Protein AF-A0A8J7P2Z9-F1 (afdb_monomer)

Nearest PDB structures (foldseek):
  3a4n-assembly1_B  TM=8.689E-01  e=1.036E-07  Methanocaldococcus jannaschii
  3add-assembly1_B  TM=7.609E-01  e=2.652E-07  Methanocaldococcus jannaschii DSM 2661
  3adb-assembly1_B  TM=7.533E-01  e=2.812E-07  Methanocaldococcus jannaschii DSM 2661
  3adb-assembly1_A  TM=7.550E-01  e=9.658E-07  Methanocaldococcus jannaschii DSM 2661
  4mde-assembly1_A  TM=6.401E-01  e=9.549E-06  Acetivibrio thermocellus ATCC 27405

Radius of gyration: 19.48 Å; Cα contacts (8 Å, |Δi|>4): 278; chains: 1; bounding box: 50×43×76 Å

pLDDT: mean 83.25, std 18.83, range [31.45, 98.31]

Mean predicted aligned error: 8.48 Å

Secondary structure (DSSP, 8-state):
---PPP-PPPP-EEEEEEE--TTSSHHHHHHHHHHHHHHTT-EEEEEEHHHHS-TT-S-HHHHHHHHHHHHHHHHHS-TTTTTSTTTT--S--SHHHHHHHHHHHHHHHHHHHHHTT-GGGGG--S--PPPEEEEEES---SHHHHHHHHHHHHHTT-EEEEEEEE--HHHHHHHHHTSSSPPPHHHHHHHHHH-----TTT-GGGTTEEEEE----------

Sequence (223 aa):
MSAAAAPGGRERVCLCLLCGLPAAGKSTLARALAGALKQSGWDCLVLSYDELIPEEAFDWKLHRQKVLRYLDDFLQRSPRDALGVSGLQSNREGETWRRFVHCVQQQRQLQRLQNHSDPLRSTASQPCTTPLLILLDDNFFYQSMRYEVYQLARKHSLGFCQLYLYCEVTSCLSRNQQRQCPLPDKVIVEMAQRMEPPDLNRNPWEQNSLVLSSTDCTTQESM

Structure (mmCIF, N/CA/C/O backbone):
data_AF-A0A8J7P2Z9-F1
#
_entry.id   AF-A0A8J7P2Z9-F1
#
loop_
_atom_site.group_PDB
_atom_site.id
_atom_site.type_symbol
_atom_site.label_atom_id
_atom_site.label_alt_id
_atom_site.label_comp_id
_atom_site.label_asym_id
_atom_site.label_entity_id
_atom_site.label_seq_id
_atom_site.pdbx_PDB_ins_code
_atom_site.Cartn_x
_atom_site.Cartn_y
_atom_site.Cartn_z
_atom_site.occupancy
_atom_site.B_iso_or_equiv
_atom_site.auth_seq_id
_atom_site.auth_comp_id
_atom_site.auth_asym_id
_atom_site.auth_atom_id
_atom_site.pdbx_PDB_model_num
ATOM 1 N N . MET A 1 1 ? -17.799 7.226 46.142 1.00 33.56 1 MET A N 1
ATOM 2 C CA . MET A 1 1 ? -17.956 6.137 45.154 1.00 33.56 1 MET A CA 1
ATOM 3 C C . MET A 1 1 ? -17.827 6.770 43.780 1.00 33.56 1 MET A C 1
ATOM 5 O O . MET A 1 1 ? -18.715 7.509 43.384 1.00 33.56 1 MET A O 1
ATOM 9 N N . SER A 1 2 ? -16.662 6.620 43.146 1.00 31.45 2 SER A N 1
ATOM 10 C CA . SER A 1 2 ? -16.381 7.212 41.832 1.00 31.45 2 SER A CA 1
ATOM 11 C C . SER A 1 2 ? -17.060 6.369 40.755 1.00 31.45 2 SER A C 1
ATOM 13 O O . SER A 1 2 ? -16.879 5.151 40.736 1.00 31.45 2 SER A O 1
ATOM 15 N N . ALA A 1 3 ? -17.874 6.998 39.910 1.00 31.56 3 ALA A N 1
ATOM 16 C CA . ALA A 1 3 ? -18.514 6.340 38.783 1.00 31.56 3 ALA A CA 1
ATOM 17 C C . ALA A 1 3 ? -17.434 5.920 37.776 1.00 31.56 3 ALA A C 1
ATOM 19 O O . ALA A 1 3 ? -16.738 6.760 37.208 1.00 31.56 3 ALA A O 1
ATOM 20 N N . ALA A 1 4 ? -17.280 4.611 37.580 1.00 35.88 4 ALA A N 1
ATOM 21 C CA . ALA A 1 4 ? -16.457 4.071 36.513 1.00 35.88 4 ALA A CA 1
ATOM 22 C C . ALA A 1 4 ? -17.038 4.531 35.169 1.00 35.88 4 ALA A C 1
ATOM 24 O O . ALA A 1 4 ? -18.206 4.276 34.872 1.00 35.88 4 ALA A O 1
ATOM 25 N N . ALA A 1 5 ? -16.225 5.227 34.373 1.00 35.59 5 ALA A N 1
ATOM 26 C CA . ALA A 1 5 ? -16.553 5.529 32.990 1.00 35.59 5 ALA A CA 1
ATOM 27 C C . ALA A 1 5 ? -16.869 4.214 32.259 1.00 35.59 5 ALA A C 1
ATOM 29 O O . ALA A 1 5 ? -16.088 3.262 32.321 1.00 35.59 5 ALA A O 1
ATOM 30 N N . ALA A 1 6 ? -18.024 4.154 31.594 1.00 36.31 6 ALA A N 1
ATOM 31 C CA . ALA A 1 6 ? -18.372 3.041 30.721 1.00 36.31 6 ALA A CA 1
ATOM 32 C C . ALA A 1 6 ? -17.238 2.822 29.699 1.00 36.31 6 ALA A C 1
ATOM 34 O O . ALA A 1 6 ? -16.666 3.811 29.228 1.00 36.31 6 ALA A O 1
ATOM 35 N N . PRO A 1 7 ? -16.887 1.572 29.341 1.00 41.50 7 PRO A N 1
ATOM 36 C CA . PRO A 1 7 ? -15.870 1.326 28.330 1.00 41.50 7 PRO A CA 1
ATOM 37 C C . PRO A 1 7 ? -16.351 1.944 27.014 1.00 41.50 7 PRO A C 1
ATOM 39 O O . PRO A 1 7 ? -17.271 1.431 26.377 1.00 41.50 7 PRO A O 1
ATOM 42 N N . GLY A 1 8 ? -15.763 3.083 26.639 1.00 46.78 8 GLY A N 1
ATOM 43 C CA . GLY A 1 8 ? -16.013 3.728 25.356 1.00 46.78 8 GLY A CA 1
ATOM 44 C C . GLY A 1 8 ? -15.812 2.705 24.241 1.00 46.78 8 GLY A C 1
ATOM 45 O O . GLY A 1 8 ? -14.829 1.961 24.254 1.00 46.78 8 GLY A O 1
ATOM 46 N N . GLY A 1 9 ? -16.773 2.610 23.319 1.00 55.62 9 GLY A N 1
ATOM 47 C CA . GLY A 1 9 ? -16.722 1.641 22.228 1.00 55.62 9 GLY A CA 1
ATOM 48 C C . GLY A 1 9 ? -15.391 1.750 21.488 1.00 55.62 9 GLY A C 1
ATOM 49 O O . GLY A 1 9 ? -15.070 2.816 20.964 1.00 55.62 9 GLY A O 1
ATOM 50 N N . ARG A 1 10 ? -14.603 0.664 21.479 1.00 63.84 10 ARG A N 1
ATOM 51 C CA . ARG A 1 10 ? -13.297 0.625 20.804 1.00 63.84 10 ARG A CA 1
ATOM 52 C C . ARG A 1 10 ? -13.446 1.107 19.364 1.00 63.84 10 ARG A C 1
ATOM 54 O O . ARG A 1 10 ? -14.338 0.656 18.641 1.00 63.84 10 ARG A O 1
ATOM 61 N N . GLU A 1 11 ? -12.562 2.006 18.942 1.00 74.81 11 GLU A N 1
ATOM 62 C CA . GLU A 1 11 ? -12.492 2.401 17.542 1.00 74.81 11 GLU A CA 1
ATOM 63 C C . GLU A 1 11 ? -12.166 1.184 16.673 1.00 74.81 11 GLU A C 1
ATOM 65 O O . GLU A 1 11 ? -11.207 0.454 16.918 1.00 74.81 11 GLU A O 1
ATOM 70 N N . ARG A 1 12 ? -12.995 0.950 15.654 1.00 89.00 12 ARG A N 1
ATOM 71 C CA . ARG A 1 12 ? -12.805 -0.146 14.704 1.00 89.00 12 ARG A CA 1
ATOM 72 C C . ARG A 1 12 ? -11.923 0.350 13.569 1.00 89.00 12 ARG A C 1
ATOM 74 O O . ARG A 1 12 ? -12.431 0.960 12.633 1.00 89.00 12 ARG A O 1
ATOM 81 N N . VAL A 1 13 ? -10.619 0.116 13.670 1.00 92.94 13 VAL A N 1
ATOM 82 C CA . VAL A 1 13 ? -9.648 0.491 12.633 1.00 92.94 13 VAL A CA 1
ATOM 83 C C . VAL A 1 13 ? -8.994 -0.761 12.053 1.00 92.94 13 VAL A C 1
ATOM 85 O O . VAL A 1 13 ? -8.671 -1.698 12.786 1.00 92.94 13 VAL A O 1
ATOM 88 N N . CYS A 1 14 ? -8.803 -0.780 10.736 1.00 96.19 14 CYS A N 1
ATOM 89 C CA . CYS A 1 14 ? -8.110 -1.846 10.022 1.00 96.19 14 CYS A CA 1
ATOM 90 C C . CYS A 1 14 ? -7.028 -1.257 9.112 1.00 96.19 14 CYS A C 1
ATOM 92 O O . CYS A 1 14 ? -7.296 -0.311 8.372 1.00 96.19 14 CYS A O 1
ATOM 94 N N . LEU A 1 15 ? -5.826 -1.835 9.137 1.00 98.06 15 LEU A N 1
ATOM 95 C CA . LEU A 1 15 ? -4.799 -1.581 8.127 1.00 98.06 15 LEU A CA 1
ATOM 96 C C . LEU A 1 15 ? -4.981 -2.575 6.975 1.00 98.06 15 LEU A C 1
ATOM 98 O O . LEU A 1 15 ? -5.145 -3.774 7.208 1.00 98.06 15 LEU A O 1
ATOM 102 N N . CYS A 1 16 ? -4.965 -2.081 5.742 1.00 98.31 16 CYS A N 1
ATOM 103 C CA . CYS A 1 16 ? -5.056 -2.903 4.542 1.00 98.31 16 CYS A CA 1
ATOM 104 C C . CYS A 1 16 ? -3.907 -2.570 3.593 1.00 98.31 16 CYS A C 1
ATOM 106 O O . CYS A 1 16 ? -3.781 -1.436 3.133 1.00 98.31 16 CYS A O 1
ATOM 108 N N . LEU A 1 17 ? -3.074 -3.565 3.300 1.00 97.81 17 LEU A N 1
ATOM 109 C CA . LEU A 1 17 ? -1.963 -3.427 2.360 1.00 97.81 17 LEU A CA 1
ATOM 110 C C . LEU A 1 17 ? -2.424 -3.714 0.938 1.00 97.81 17 LEU A C 1
ATOM 112 O O . LEU A 1 17 ? -3.112 -4.706 0.718 1.00 97.81 17 LEU A O 1
ATOM 116 N N . LEU A 1 18 ? -1.984 -2.913 -0.027 1.00 97.88 18 LEU A N 1
ATOM 117 C CA . LEU A 1 18 ? -2.020 -3.296 -1.437 1.00 97.88 18 LEU A CA 1
ATOM 118 C C . LEU A 1 18 ? -0.634 -3.798 -1.824 1.00 97.88 18 LEU A C 1
ATOM 120 O O . LEU A 1 18 ? 0.329 -3.064 -1.681 1.00 97.88 18 LEU A O 1
ATOM 124 N N . CYS A 1 19 ? -0.501 -5.030 -2.302 1.00 95.25 19 CYS A N 1
ATOM 125 C CA . CYS A 1 19 ? 0.777 -5.575 -2.763 1.00 95.25 19 CYS A CA 1
ATOM 126 C C . CYS A 1 19 ? 0.678 -6.020 -4.222 1.00 95.25 19 CYS A C 1
ATOM 128 O O . CYS A 1 19 ? -0.388 -6.398 -4.696 1.00 95.25 19 CYS A O 1
ATOM 130 N N . GLY A 1 20 ? 1.774 -5.922 -4.974 1.00 96.62 20 GLY A N 1
ATOM 131 C CA . GLY A 1 20 ? 1.765 -6.229 -6.407 1.00 96.62 20 GLY A CA 1
ATOM 132 C C . GLY A 1 20 ? 2.792 -5.429 -7.202 1.00 96.62 20 GLY A C 1
ATOM 133 O O . GLY A 1 20 ? 3.309 -4.404 -6.742 1.00 96.62 20 GLY A O 1
ATOM 134 N N . LEU A 1 21 ? 3.077 -5.880 -8.422 1.00 96.94 21 LEU A N 1
ATOM 135 C CA . LEU A 1 21 ? 4.080 -5.261 -9.293 1.00 96.94 21 LEU A CA 1
ATOM 136 C C . LEU A 1 21 ? 3.726 -3.810 -9.658 1.00 96.94 21 LEU A C 1
ATOM 138 O O . LEU A 1 21 ? 2.552 -3.412 -9.592 1.00 96.94 21 LEU A O 1
ATOM 142 N N . PRO A 1 22 ? 4.711 -2.971 -10.031 1.00 96.06 22 PRO A N 1
ATOM 143 C CA . PRO A 1 22 ? 4.418 -1.711 -10.704 1.00 96.06 22 PRO A CA 1
ATOM 144 C C . PRO A 1 22 ? 3.462 -1.941 -11.882 1.00 96.06 22 PRO A C 1
ATOM 146 O O . PRO A 1 22 ? 3.552 -2.956 -12.560 1.00 96.06 22 PRO A O 1
ATOM 149 N N . ALA A 1 23 ? 2.526 -1.014 -12.091 1.00 95.56 23 ALA A N 1
ATOM 150 C CA . ALA A 1 23 ? 1.477 -1.108 -13.115 1.00 95.56 23 ALA A CA 1
ATOM 151 C C . ALA A 1 23 ? 0.455 -2.270 -12.972 1.00 95.56 23 ALA A C 1
ATOM 153 O O . ALA A 1 23 ? -0.447 -2.389 -13.799 1.00 95.56 23 ALA A O 1
ATOM 154 N N . ALA A 1 24 ? 0.474 -3.034 -11.872 1.00 96.56 24 ALA A N 1
ATOM 155 C CA . ALA A 1 24 ? -0.554 -4.045 -11.574 1.00 96.56 24 ALA A CA 1
ATOM 156 C C . ALA A 1 24 ? -1.943 -3.465 -11.207 1.00 96.56 24 ALA A C 1
ATOM 158 O O . ALA A 1 24 ? -2.876 -4.216 -10.952 1.00 96.56 24 ALA A O 1
ATOM 159 N N . GLY A 1 25 ? -2.096 -2.135 -11.140 1.00 95.69 25 GLY A N 1
ATOM 160 C CA . GLY A 1 25 ? -3.389 -1.478 -10.887 1.00 95.69 25 GLY A CA 1
ATOM 161 C C . GLY A 1 25 ? -3.718 -1.169 -9.420 1.00 95.69 25 GLY A C 1
ATOM 162 O O . GLY A 1 25 ? -4.851 -0.797 -9.127 1.00 95.69 25 GLY A O 1
ATOM 163 N N . LYS A 1 26 ? -2.748 -1.261 -8.501 1.00 96.50 26 LYS A N 1
ATOM 164 C CA . LYS A 1 26 ? -2.937 -1.015 -7.053 1.00 96.50 26 LYS A CA 1
ATOM 165 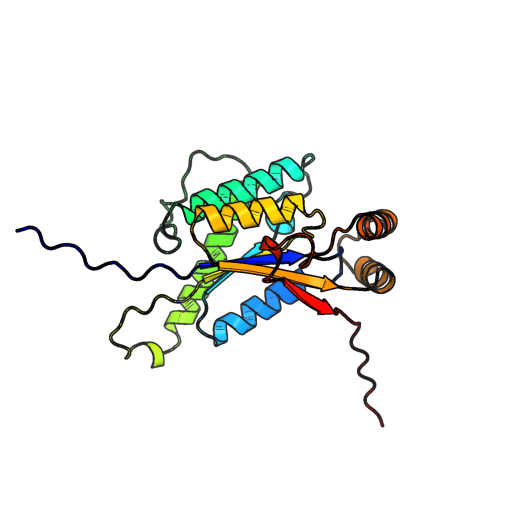C C . LYS A 1 26 ? -3.581 0.336 -6.740 1.00 96.50 26 LYS A C 1
ATOM 167 O O . LYS A 1 26 ? -4.666 0.363 -6.173 1.00 96.50 26 LYS A O 1
ATOM 172 N N . SER A 1 27 ? -3.006 1.438 -7.214 1.00 95.38 27 SER A N 1
ATOM 173 C CA . SER A 1 27 ? -3.553 2.784 -6.988 1.00 95.38 27 SER A CA 1
ATOM 174 C C . SER A 1 27 ? -4.921 3.004 -7.639 1.00 95.38 27 SER A C 1
ATOM 176 O O . SER A 1 27 ? -5.716 3.833 -7.194 1.00 95.38 27 SER A O 1
ATOM 178 N N . THR A 1 28 ? -5.237 2.258 -8.701 1.00 95.62 28 THR A N 1
ATOM 179 C CA . THR A 1 28 ? -6.585 2.243 -9.287 1.00 95.62 28 THR A CA 1
ATOM 180 C C . THR A 1 28 ? -7.561 1.521 -8.363 1.00 95.62 28 THR A C 1
ATOM 182 O O . THR A 1 28 ? -8.620 2.071 -8.061 1.00 95.62 28 THR A O 1
ATOM 185 N N . LEU A 1 29 ? -7.186 0.348 -7.840 1.00 96.38 29 LEU A N 1
ATOM 186 C CA . LEU A 1 29 ? -7.990 -0.372 -6.853 1.00 96.38 29 LEU A CA 1
ATOM 187 C C . LEU A 1 29 ? -8.182 0.450 -5.574 1.00 96.38 29 LEU A C 1
ATOM 189 O O . LEU A 1 29 ? -9.300 0.516 -5.076 1.00 96.38 29 LEU A O 1
ATOM 193 N N . ALA A 1 30 ? -7.137 1.115 -5.072 1.00 96.62 30 ALA A N 1
ATOM 194 C CA . ALA A 1 30 ? -7.202 1.960 -3.880 1.00 96.62 30 ALA A CA 1
ATOM 195 C C . ALA A 1 30 ? -8.300 3.025 -4.008 1.00 96.62 30 ALA A C 1
ATOM 197 O O . ALA A 1 30 ? -9.142 3.175 -3.123 1.00 96.62 30 ALA A O 1
ATOM 198 N N . ARG A 1 31 ? -8.325 3.730 -5.148 1.00 94.62 31 ARG A N 1
ATOM 199 C CA . ARG A 1 31 ? -9.325 4.764 -5.445 1.00 94.62 31 ARG A CA 1
ATOM 200 C C . ARG A 1 31 ? -10.726 4.183 -5.611 1.00 94.62 31 ARG A C 1
ATOM 202 O O . ARG A 1 31 ? -11.672 4.744 -5.063 1.00 94.62 31 ARG A O 1
ATOM 209 N N . ALA A 1 32 ? -10.862 3.065 -6.325 1.00 94.62 32 ALA A N 1
ATOM 210 C CA . ALA A 1 32 ? -12.149 2.395 -6.510 1.00 94.62 32 ALA A CA 1
ATOM 211 C C . ALA A 1 32 ? -12.728 1.903 -5.173 1.00 94.62 32 ALA A C 1
ATOM 213 O O . ALA A 1 32 ? -13.888 2.172 -4.864 1.00 94.62 32 ALA A O 1
ATOM 214 N N . LEU A 1 33 ? -11.901 1.263 -4.342 1.00 94.31 33 LEU A N 1
ATOM 215 C CA . LEU A 1 33 ? -12.282 0.775 -3.020 1.00 94.31 33 LEU A CA 1
ATOM 216 C C . LEU A 1 33 ? -12.641 1.930 -2.081 1.00 94.31 33 LEU A C 1
ATOM 218 O O . LEU A 1 33 ? -13.679 1.880 -1.428 1.00 94.31 33 LEU A O 1
ATOM 222 N N . ALA A 1 34 ? -11.849 3.006 -2.062 1.00 92.44 34 ALA A N 1
ATOM 223 C CA . ALA A 1 34 ? -12.177 4.204 -1.295 1.00 92.44 34 ALA A CA 1
ATOM 224 C C . ALA A 1 34 ? -13.503 4.838 -1.751 1.00 92.44 34 ALA A C 1
ATOM 226 O O . ALA A 1 34 ? -14.254 5.342 -0.921 1.00 92.44 34 ALA A O 1
ATOM 227 N N . GLY A 1 35 ? -13.814 4.803 -3.051 1.00 90.19 35 GLY A N 1
ATOM 228 C CA . GLY A 1 35 ? -15.100 5.241 -3.597 1.00 90.19 35 GLY A CA 1
ATOM 229 C C . GLY A 1 35 ? -16.271 4.365 -3.145 1.00 90.19 35 GLY A C 1
ATOM 230 O O . GLY A 1 35 ? -17.280 4.892 -2.681 1.00 90.19 35 GLY A O 1
ATOM 231 N N . ALA A 1 36 ? -16.122 3.041 -3.222 1.00 90.75 36 ALA A N 1
ATOM 232 C CA . ALA A 1 36 ? -17.150 2.084 -2.813 1.00 90.75 36 ALA A CA 1
ATOM 233 C C . ALA A 1 36 ? -17.407 2.110 -1.295 1.00 90.75 36 ALA A C 1
ATOM 235 O O . ALA A 1 36 ? -18.556 2.097 -0.853 1.00 90.75 36 ALA A O 1
ATOM 236 N N . LEU A 1 37 ? -16.352 2.221 -0.480 1.00 88.81 37 LEU A N 1
ATOM 237 C CA . LEU A 1 37 ? -16.467 2.230 0.982 1.00 88.81 37 LEU A CA 1
ATOM 238 C C . LEU A 1 37 ? -17.272 3.419 1.509 1.00 88.81 37 LEU A C 1
ATOM 240 O O . LEU A 1 37 ? -18.015 3.252 2.481 1.00 88.81 37 LEU A O 1
ATOM 244 N N . LYS A 1 38 ? -17.219 4.567 0.818 1.00 79.81 38 LYS A N 1
ATOM 245 C CA . LYS A 1 38 ? -18.055 5.739 1.132 1.00 79.81 38 LYS A CA 1
ATOM 246 C C . LYS A 1 38 ? -19.543 5.399 1.150 1.00 79.81 38 LYS A C 1
ATOM 248 O O . LYS A 1 38 ? -20.263 5.888 2.010 1.00 79.81 38 LYS A O 1
ATOM 253 N N . GLN A 1 39 ? -19.997 4.537 0.242 1.00 80.44 39 GLN A N 1
ATOM 254 C CA . GLN A 1 39 ? -21.406 4.137 0.143 1.00 80.44 39 GLN A CA 1
ATOM 255 C C . GLN A 1 39 ? -21.796 3.092 1.199 1.00 80.44 39 GLN A C 1
ATOM 257 O O . GLN A 1 39 ? -22.968 2.930 1.515 1.00 80.44 39 GLN A O 1
ATOM 262 N N . SER A 1 40 ? -20.812 2.397 1.776 1.00 81.88 40 SER A N 1
ATOM 263 C CA . SER A 1 40 ? -21.016 1.328 2.763 1.00 81.88 40 SER A CA 1
ATOM 264 C C . SER A 1 40 ? -20.986 1.801 4.225 1.00 81.88 40 SER A C 1
ATOM 266 O O . SER A 1 40 ? -21.080 0.990 5.145 1.00 81.88 40 SER A O 1
ATOM 268 N N . GLY A 1 41 ? -20.822 3.108 4.465 1.00 82.88 41 GLY A N 1
ATOM 269 C CA . GLY A 1 41 ? -20.743 3.677 5.815 1.00 82.88 41 GLY A CA 1
ATOM 270 C C . GLY A 1 41 ? -19.396 3.475 6.523 1.00 82.88 41 GLY A C 1
ATOM 271 O O . GLY A 1 41 ? -19.338 3.614 7.750 1.00 82.88 41 GLY A O 1
ATOM 272 N N . TRP A 1 42 ? -18.340 3.156 5.767 1.00 87.25 42 TRP A N 1
ATOM 273 C CA . TRP A 1 42 ? -16.956 3.062 6.236 1.00 87.25 42 TRP A CA 1
ATOM 274 C C . TRP A 1 42 ? -16.197 4.357 5.943 1.00 87.25 42 TRP A C 1
ATOM 276 O O . TRP A 1 42 ? -16.279 4.905 4.843 1.00 87.25 42 TRP A O 1
ATOM 286 N N . ASP A 1 43 ? -15.393 4.804 6.907 1.00 88.44 43 ASP A N 1
ATOM 287 C CA . ASP A 1 43 ? -14.371 5.812 6.643 1.00 88.44 43 ASP A CA 1
ATOM 288 C C . ASP A 1 43 ? -13.166 5.135 5.972 1.00 88.44 43 ASP A C 1
ATOM 290 O O . ASP A 1 43 ? -12.815 3.996 6.293 1.00 88.44 43 ASP A O 1
ATOM 294 N N . CYS A 1 44 ? -12.499 5.837 5.056 1.00 91.50 44 CYS A N 1
ATOM 295 C CA . CYS A 1 44 ? -11.360 5.289 4.317 1.00 91.50 44 CYS A CA 1
ATOM 296 C C . CYS A 1 44 ? -10.219 6.305 4.186 1.00 91.50 44 CYS A C 1
ATOM 298 O O . CYS A 1 44 ? -10.403 7.367 3.602 1.00 91.50 44 CYS A O 1
ATOM 300 N N . LEU A 1 45 ? -9.029 5.988 4.684 1.00 93.62 45 LEU A N 1
ATOM 301 C CA . LEU A 1 45 ? -7.827 6.803 4.495 1.00 93.62 45 LEU A CA 1
ATOM 302 C C . LEU A 1 45 ? -6.876 6.073 3.546 1.00 93.62 45 LEU A C 1
ATOM 304 O O . LEU A 1 45 ? -6.441 4.972 3.858 1.00 93.62 45 LEU A O 1
ATOM 308 N N . VAL A 1 46 ? -6.543 6.676 2.409 1.00 96.56 46 VAL A N 1
ATOM 309 C CA . VAL A 1 46 ? -5.569 6.128 1.454 1.00 96.56 46 VAL A CA 1
ATOM 310 C C . VAL A 1 46 ? -4.229 6.825 1.652 1.00 96.56 46 VAL A C 1
ATOM 312 O O . VAL A 1 46 ? -4.149 8.043 1.534 1.00 96.56 46 VAL A O 1
ATOM 315 N N . LEU A 1 47 ? -3.178 6.066 1.940 1.00 97.06 47 LEU A N 1
ATOM 316 C CA . LEU A 1 47 ? -1.806 6.551 2.051 1.00 97.06 47 LEU A CA 1
ATOM 317 C C . LEU A 1 47 ? -0.991 5.986 0.884 1.00 97.06 47 LEU A C 1
ATOM 319 O O . LEU A 1 47 ? -0.528 4.847 0.944 1.00 97.06 47 LEU A O 1
ATOM 323 N N . SER A 1 48 ? -0.845 6.783 -0.178 1.00 96.31 48 SER A N 1
ATOM 324 C CA . SER A 1 48 ? 0.003 6.459 -1.330 1.00 96.31 48 SER A CA 1
ATOM 325 C C . SER A 1 48 ? 1.453 6.808 -1.030 1.00 96.31 48 SER A C 1
ATOM 327 O O . SER A 1 48 ? 1.792 7.972 -0.819 1.00 96.31 48 SER A O 1
ATOM 329 N N . TYR A 1 49 ? 2.329 5.809 -1.005 1.00 95.06 49 TYR A N 1
ATOM 330 C CA . TYR A 1 49 ? 3.745 6.038 -0.726 1.00 95.06 49 TYR A CA 1
ATOM 331 C C . TYR A 1 49 ? 4.427 6.839 -1.838 1.00 95.06 49 TYR A C 1
ATOM 333 O O . TYR A 1 49 ? 5.283 7.666 -1.526 1.00 95.06 49 TYR A O 1
ATOM 341 N N . ASP A 1 50 ? 3.988 6.672 -3.088 1.00 91.81 50 ASP A N 1
ATOM 342 C CA . ASP A 1 50 ? 4.463 7.453 -4.236 1.00 91.81 50 ASP A CA 1
ATOM 343 C C . ASP A 1 50 ? 4.119 8.950 -4.087 1.00 91.81 50 ASP A C 1
ATOM 345 O O . ASP A 1 50 ? 4.897 9.812 -4.481 1.00 91.81 50 ASP A O 1
ATOM 349 N N . GLU A 1 51 ? 2.981 9.290 -3.469 1.00 93.25 51 GLU A N 1
ATOM 350 C CA . GLU A 1 51 ? 2.610 10.691 -3.209 1.00 93.25 51 GLU A CA 1
ATOM 351 C C . GLU A 1 51 ? 3.323 11.251 -1.970 1.00 93.25 51 GLU A C 1
ATOM 353 O O . GLU A 1 51 ? 3.754 12.408 -1.946 1.00 93.25 51 GLU A O 1
ATOM 358 N N . LEU A 1 52 ? 3.457 10.437 -0.921 1.00 94.06 52 LEU A N 1
ATOM 359 C CA . LEU A 1 52 ? 4.026 10.849 0.363 1.00 94.06 52 LEU A CA 1
ATOM 360 C C . LEU A 1 52 ? 5.549 11.018 0.320 1.00 94.06 52 LEU A C 1
ATOM 362 O O . LEU A 1 52 ? 6.098 11.860 1.040 1.00 94.06 52 LEU A O 1
ATOM 366 N N . ILE A 1 53 ? 6.244 10.216 -0.482 1.00 92.38 53 ILE A N 1
ATOM 367 C CA . ILE A 1 53 ? 7.701 10.231 -0.590 1.00 92.38 53 ILE A CA 1
ATOM 368 C C . ILE A 1 53 ? 8.096 11.113 -1.787 1.00 92.38 53 ILE A C 1
ATOM 370 O O . ILE A 1 53 ? 7.629 10.872 -2.892 1.00 92.38 53 ILE A O 1
ATOM 374 N N . PRO A 1 54 ? 8.931 12.151 -1.594 1.00 88.31 54 PRO A N 1
ATOM 375 C CA . PRO A 1 54 ? 9.430 12.968 -2.702 1.00 88.31 54 PRO A CA 1
ATOM 376 C C . PRO A 1 54 ? 10.206 12.126 -3.715 1.00 88.31 54 PRO A C 1
ATOM 378 O O . PRO A 1 54 ? 10.960 11.241 -3.311 1.00 88.31 54 PRO A O 1
ATOM 381 N N . GLU A 1 55 ? 10.071 12.425 -5.006 1.00 84.31 55 GLU A N 1
ATOM 382 C CA . GLU A 1 55 ? 10.776 11.698 -6.073 1.00 84.31 55 GLU A CA 1
ATOM 383 C C . GLU A 1 55 ? 12.303 11.824 -5.934 1.00 84.31 55 GLU A C 1
ATOM 385 O O . GLU A 1 55 ? 13.046 10.908 -6.278 1.00 84.31 55 GLU A O 1
ATOM 390 N N . GLU A 1 56 ? 12.777 12.925 -5.347 1.00 81.81 56 GLU A N 1
ATOM 391 C CA . GLU A 1 56 ? 14.192 13.212 -5.102 1.00 81.81 56 GLU A CA 1
ATOM 392 C C . GLU A 1 56 ? 14.751 12.478 -3.867 1.00 81.81 56 GLU A C 1
ATOM 394 O O . GLU A 1 56 ? 15.915 12.655 -3.496 1.00 81.81 56 GLU A O 1
ATOM 399 N N . ALA A 1 57 ? 13.934 11.673 -3.180 1.00 80.00 57 ALA A N 1
ATOM 400 C CA . ALA A 1 57 ? 14.355 10.937 -1.997 1.00 80.00 57 ALA A CA 1
ATOM 401 C C . ALA A 1 57 ? 15.299 9.779 -2.366 1.00 80.00 57 ALA A C 1
ATOM 403 O O . ALA A 1 57 ? 14.869 8.675 -2.695 1.00 80.00 57 ALA A O 1
ATOM 404 N N . PHE A 1 58 ? 16.606 10.010 -2.219 1.00 73.25 58 PHE A N 1
ATOM 405 C CA . PHE A 1 58 ? 17.648 9.006 -2.476 1.00 73.25 58 PHE A CA 1
ATOM 406 C C . PHE A 1 58 ? 17.518 7.728 -1.623 1.00 73.25 58 PHE A C 1
ATOM 408 O O . PHE A 1 58 ? 17.918 6.654 -2.068 1.00 73.25 58 PHE A O 1
ATOM 415 N N . ASP A 1 59 ? 16.949 7.821 -0.415 1.00 85.12 59 ASP A N 1
ATOM 416 C CA . ASP A 1 59 ? 16.746 6.683 0.493 1.00 85.12 59 ASP A CA 1
ATOM 417 C C . ASP A 1 59 ? 15.253 6.391 0.705 1.00 85.12 59 ASP A C 1
ATOM 419 O O . ASP A 1 59 ? 14.647 6.711 1.735 1.00 85.12 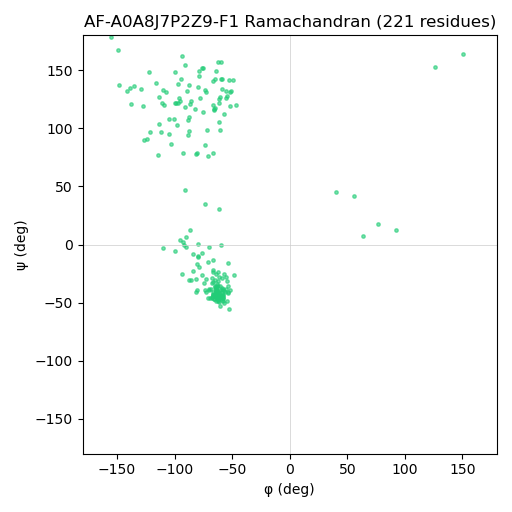59 ASP A O 1
ATOM 423 N N . TRP A 1 60 ? 14.638 5.758 -0.293 1.00 82.50 60 TRP A N 1
ATOM 424 C CA . TRP A 1 60 ? 13.232 5.358 -0.239 1.00 82.50 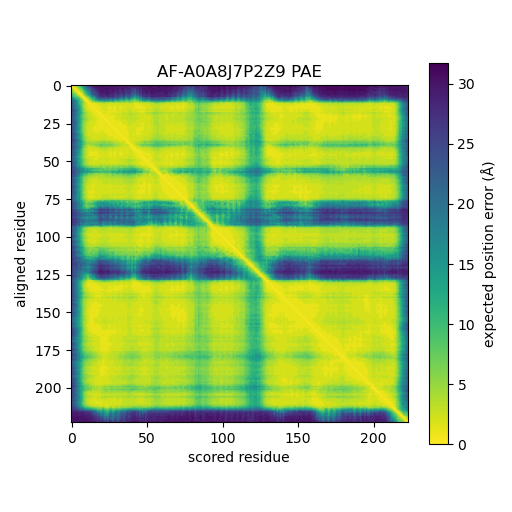60 TRP A CA 1
ATOM 425 C C . TRP A 1 60 ? 12.910 4.498 0.997 1.00 82.50 60 TRP A C 1
ATOM 427 O O . TRP A 1 60 ? 11.808 4.594 1.538 1.00 82.50 60 TRP A O 1
ATOM 437 N N . LYS A 1 61 ? 13.861 3.695 1.502 1.00 88.00 61 LYS A N 1
ATOM 438 C CA . LYS A 1 61 ? 13.650 2.829 2.672 1.00 88.00 61 LYS A CA 1
ATOM 439 C C . LYS A 1 61 ? 13.512 3.661 3.945 1.00 88.00 61 LYS A C 1
ATOM 441 O O . LYS A 1 61 ? 12.564 3.457 4.706 1.00 88.00 61 LYS A O 1
ATOM 446 N N . LEU A 1 62 ? 14.393 4.641 4.148 1.00 90.88 62 LEU A N 1
ATOM 447 C CA . LEU A 1 62 ? 14.281 5.594 5.253 1.00 90.88 62 LEU A CA 1
ATOM 448 C C . LEU A 1 62 ? 12.952 6.355 5.200 1.00 90.88 62 LEU A C 1
ATOM 450 O O . LEU A 1 62 ? 12.299 6.540 6.231 1.00 90.88 62 LEU A O 1
ATOM 454 N N . HIS A 1 63 ? 12.535 6.796 4.013 1.00 90.56 63 HIS A N 1
ATOM 455 C CA . HIS A 1 63 ? 11.278 7.524 3.851 1.00 90.56 63 HIS A CA 1
ATOM 456 C C . HIS A 1 63 ? 10.046 6.641 4.098 1.00 90.56 63 HIS A C 1
ATOM 458 O O . HIS A 1 63 ? 9.129 7.083 4.792 1.00 90.56 63 HIS A O 1
ATOM 464 N N . ARG A 1 64 ? 10.049 5.367 3.685 1.00 92.69 64 ARG A N 1
ATOM 465 C CA . ARG A 1 64 ? 9.001 4.399 4.067 1.00 92.69 64 ARG A CA 1
ATOM 466 C C . ARG A 1 64 ? 8.897 4.227 5.578 1.00 92.69 64 ARG A C 1
ATOM 468 O O . ARG A 1 64 ? 7.799 4.266 6.131 1.00 92.69 64 ARG A O 1
ATOM 475 N N . GLN A 1 65 ? 10.034 4.106 6.263 1.00 92.75 65 GLN A N 1
ATOM 476 C CA . GLN A 1 65 ? 10.067 4.028 7.725 1.00 92.75 65 GLN A CA 1
ATOM 477 C C . GLN A 1 65 ? 9.575 5.320 8.390 1.00 92.75 65 GLN A C 1
ATOM 479 O O . GLN A 1 65 ? 9.025 5.277 9.490 1.00 92.75 65 GLN A O 1
ATOM 484 N N . LYS A 1 66 ? 9.772 6.489 7.765 1.00 93.00 66 LYS A N 1
ATOM 485 C CA . LYS A 1 66 ? 9.167 7.748 8.232 1.00 93.00 66 LYS A CA 1
ATOM 486 C C . LYS A 1 66 ? 7.644 7.697 8.105 1.00 93.00 66 LYS A C 1
ATOM 488 O O . LYS A 1 66 ? 6.978 8.002 9.087 1.00 93.00 66 LYS A O 1
ATOM 493 N N . VAL A 1 67 ? 7.103 7.248 6.968 1.00 94.88 67 VAL A N 1
ATOM 494 C CA . VAL A 1 67 ? 5.646 7.093 6.773 1.00 94.88 67 VAL A CA 1
ATOM 495 C C . VAL A 1 67 ? 5.040 6.160 7.825 1.00 94.88 67 VAL A C 1
ATOM 497 O O . VAL A 1 67 ? 4.048 6.524 8.450 1.00 94.88 67 VAL A O 1
ATOM 500 N N . LEU A 1 68 ? 5.663 5.008 8.101 1.00 95.50 68 LEU A N 1
ATOM 501 C CA . LEU A 1 68 ? 5.182 4.096 9.150 1.00 95.50 68 LEU A CA 1
ATOM 502 C C . LEU A 1 68 ? 5.243 4.709 10.550 1.00 95.50 68 LEU A C 1
ATOM 504 O O . LEU A 1 68 ? 4.311 4.527 11.328 1.00 95.50 68 LEU A O 1
ATOM 508 N N . ARG A 1 69 ? 6.293 5.477 10.869 1.00 93.81 69 ARG A N 1
ATOM 509 C CA . ARG A 1 69 ? 6.363 6.230 12.131 1.00 93.81 69 ARG A CA 1
ATOM 510 C C . ARG A 1 69 ? 5.249 7.268 12.231 1.00 93.81 69 ARG A C 1
ATOM 512 O O . ARG A 1 69 ? 4.609 7.360 13.265 1.00 93.81 69 ARG A O 1
ATOM 519 N N . TYR A 1 70 ? 4.987 8.012 11.160 1.00 92.50 70 TYR A N 1
ATOM 520 C CA . TYR A 1 70 ? 3.900 8.994 11.116 1.00 92.50 70 TYR A CA 1
ATOM 521 C C . TYR A 1 70 ? 2.530 8.344 11.297 1.00 92.50 70 TYR A C 1
ATOM 523 O O . TYR A 1 70 ? 1.694 8.874 12.026 1.00 92.50 70 TYR A O 1
ATOM 531 N N . LEU A 1 71 ? 2.325 7.173 10.692 1.00 94.06 71 LEU A N 1
ATOM 532 C CA . LEU A 1 71 ? 1.129 6.369 10.903 1.00 94.06 71 LEU A CA 1
ATOM 533 C C . LEU A 1 71 ? 1.026 5.872 12.352 1.00 94.06 71 LEU A C 1
ATOM 535 O O . LEU A 1 71 ? -0.047 5.946 12.936 1.00 94.06 71 LEU A O 1
ATOM 539 N N . ASP A 1 72 ? 2.124 5.418 12.954 1.00 94.06 72 ASP A N 1
ATOM 540 C CA . ASP A 1 72 ? 2.167 5.013 14.363 1.00 94.06 72 ASP A CA 1
ATOM 541 C C . ASP A 1 72 ? 1.755 6.159 15.298 1.00 94.06 72 ASP A C 1
ATOM 543 O O . ASP A 1 72 ? 0.861 5.978 16.121 1.00 94.06 72 ASP A O 1
ATOM 547 N N . ASP A 1 73 ? 2.315 7.360 15.135 1.00 88.75 73 ASP A N 1
ATOM 548 C CA . ASP A 1 73 ? 1.919 8.520 15.950 1.00 88.75 73 ASP A CA 1
ATOM 549 C C . ASP A 1 73 ? 0.465 8.938 15.702 1.00 88.75 73 ASP A C 1
ATOM 551 O O . ASP A 1 73 ? -0.235 9.357 16.628 1.00 88.75 73 ASP A O 1
ATOM 555 N N . PHE A 1 74 ? 0.010 8.836 14.449 1.00 88.00 74 PHE A N 1
ATOM 556 C CA . PHE A 1 74 ? -1.379 9.092 14.086 1.00 88.00 74 PHE A CA 1
ATOM 557 C C . PHE A 1 74 ? -2.337 8.110 14.765 1.00 88.00 74 PHE A C 1
ATOM 559 O O . PHE A 1 74 ? -3.424 8.532 15.127 1.00 88.00 74 PHE A O 1
ATOM 566 N N . LEU A 1 75 ? -1.943 6.845 14.947 1.00 89.06 75 LEU A N 1
ATOM 567 C CA . LEU A 1 75 ? -2.739 5.808 15.612 1.00 89.06 75 LEU A CA 1
ATOM 568 C C . LEU A 1 75 ? -2.664 5.879 17.147 1.00 89.06 75 LEU A C 1
ATOM 570 O O . LEU A 1 75 ? -3.621 5.503 17.819 1.00 89.06 75 LEU A O 1
ATOM 574 N N . GLN A 1 76 ? -1.545 6.353 17.710 1.00 86.69 76 GLN A N 1
ATOM 575 C CA . GLN A 1 76 ? -1.405 6.592 19.158 1.00 86.69 76 GLN A CA 1
ATOM 576 C C . GLN A 1 76 ? -2.353 7.685 19.646 1.00 86.69 76 GLN A C 1
ATOM 578 O O . GLN A 1 76 ? -2.876 7.632 20.759 1.00 86.69 76 GLN A O 1
ATOM 583 N N . ARG A 1 77 ? -2.550 8.702 18.811 1.00 79.38 77 ARG A N 1
ATOM 584 C CA . ARG A 1 77 ? -3.602 9.695 18.993 1.00 79.38 77 ARG A CA 1
ATOM 585 C C . ARG A 1 77 ? -4.881 9.041 18.497 1.00 79.38 77 ARG A C 1
ATOM 587 O O . ARG A 1 77 ? -4.850 8.416 17.452 1.00 79.38 77 ARG A O 1
ATOM 594 N N . SER A 1 78 ? -5.993 9.161 19.216 1.00 72.25 78 SER A N 1
ATOM 595 C CA . SER A 1 78 ? -7.286 8.687 18.703 1.00 72.25 78 SER A CA 1
ATOM 596 C C . SER A 1 78 ? -7.450 9.186 17.253 1.00 72.25 78 SER A C 1
ATOM 598 O O . SER A 1 78 ? -7.381 10.400 17.037 1.00 72.25 78 SER A O 1
ATOM 600 N N . PRO A 1 79 ? -7.595 8.308 16.238 1.00 69.69 79 PRO A N 1
ATOM 601 C CA . PRO A 1 79 ? -7.777 8.713 14.840 1.00 69.69 79 PRO A CA 1
ATOM 602 C C . PRO A 1 79 ? -8.939 9.689 14.612 1.00 69.69 79 PRO A C 1
ATOM 604 O O . PRO A 1 79 ? -9.022 10.314 13.546 1.00 69.69 79 PRO A O 1
ATOM 607 N N . ARG A 1 80 ? -9.844 9.802 15.594 1.00 65.25 80 ARG A N 1
ATOM 608 C CA . ARG A 1 80 ? -10.928 10.787 15.661 1.00 65.25 80 ARG A CA 1
ATOM 609 C C . ARG A 1 80 ? -10.515 12.111 16.318 1.00 65.25 80 ARG A C 1
ATOM 611 O O . ARG A 1 80 ? -11.014 13.152 15.904 1.00 65.25 80 ARG A O 1
ATOM 618 N N . ASP A 1 81 ? -9.581 12.106 17.264 1.00 61.72 81 ASP A N 1
ATOM 619 C CA . ASP A 1 81 ? -9.112 13.313 17.971 1.00 61.72 81 ASP A CA 1
ATOM 620 C C . ASP A 1 81 ? -7.868 13.947 17.333 1.00 61.72 81 ASP A C 1
ATOM 622 O O . ASP A 1 81 ? -7.687 15.165 17.384 1.00 61.72 81 ASP A O 1
ATOM 626 N N . ALA A 1 82 ? -7.053 13.161 16.619 1.00 58.12 82 ALA A N 1
ATOM 627 C CA . ALA A 1 82 ? -5.916 13.623 15.811 1.00 58.12 82 ALA A CA 1
ATOM 628 C C . ALA A 1 82 ? -6.319 14.606 14.682 1.00 58.12 82 ALA A C 1
ATOM 630 O O . ALA A 1 82 ? -5.470 15.085 13.931 1.00 58.12 82 ALA A O 1
ATOM 631 N N . LEU A 1 83 ? -7.620 14.903 14.574 1.00 53.44 83 LEU A N 1
ATOM 632 C CA . LEU A 1 83 ? -8.296 15.756 13.602 1.00 53.44 83 LEU A CA 1
ATOM 633 C C . LEU A 1 83 ? -8.291 17.255 13.949 1.00 53.44 83 LEU A C 1
ATOM 635 O O . LEU A 1 83 ? -8.737 18.059 13.128 1.00 53.44 83 LEU A O 1
ATOM 639 N N . GLY A 1 84 ? -7.835 17.649 15.140 1.00 52.75 84 GLY A N 1
ATOM 640 C CA . GLY A 1 84 ? -7.561 19.054 15.434 1.00 52.75 84 GLY A CA 1
ATOM 641 C C . GLY A 1 84 ? -6.287 19.495 14.717 1.00 52.75 84 GLY A C 1
ATOM 642 O O . GLY A 1 84 ? -5.271 18.813 14.809 1.00 52.75 84 GLY A O 1
ATOM 643 N N . VAL A 1 85 ? -6.312 20.645 14.036 1.00 47.84 85 VAL A N 1
ATOM 644 C CA . VAL A 1 85 ? -5.154 21.266 13.351 1.00 47.84 85 VAL A CA 1
ATOM 645 C C . VAL A 1 85 ? -3.901 21.322 14.248 1.00 47.84 85 VAL A C 1
ATOM 647 O O . VAL A 1 85 ? -2.783 21.266 13.748 1.00 47.84 85 VAL A O 1
ATOM 650 N N . SER A 1 86 ? -4.089 21.344 15.570 1.00 51.38 86 SER A N 1
ATOM 651 C CA . SER A 1 86 ? -3.044 21.359 16.601 1.00 51.38 86 SER A CA 1
ATOM 652 C C . SER A 1 86 ? -2.484 19.976 16.969 1.00 51.38 86 SER A C 1
ATOM 654 O O . SER A 1 86 ? -1.371 19.875 17.473 1.00 51.38 86 SER A O 1
ATOM 656 N N . GLY A 1 87 ? -3.231 18.893 16.729 1.00 51.94 87 GLY A N 1
ATOM 657 C CA . GLY A 1 87 ? -2.877 17.543 17.170 1.00 51.94 87 GLY A CA 1
ATOM 658 C C . GLY A 1 87 ? -1.649 17.001 16.450 1.00 51.94 87 GLY A C 1
ATOM 659 O O . GLY A 1 87 ? -0.742 16.497 17.096 1.00 51.94 87 GLY A O 1
ATOM 660 N N . LEU A 1 88 ? -1.571 17.168 15.127 1.00 58.12 88 LEU A N 1
ATOM 661 C CA . LEU A 1 88 ? -0.438 16.754 14.287 1.00 58.12 88 LEU A CA 1
ATOM 662 C C . LEU A 1 88 ? 0.676 17.818 14.195 1.00 58.12 88 LEU A C 1
ATOM 664 O O . LEU A 1 88 ? 1.581 17.683 13.385 1.00 58.12 88 LEU A O 1
ATOM 668 N N . GLN A 1 89 ? 0.681 18.859 15.028 1.00 57.19 89 GLN A N 1
ATOM 669 C CA . GLN A 1 89 ? 1.811 19.794 15.100 1.00 57.19 89 GLN A CA 1
ATOM 670 C C . GLN A 1 89 ? 2.909 19.203 15.989 1.00 57.19 89 GLN A C 1
ATOM 672 O O . GLN A 1 89 ? 3.047 19.527 17.162 1.00 57.19 89 GLN A O 1
ATOM 677 N N . SER A 1 90 ? 3.676 18.261 15.450 1.00 57.53 90 SER A N 1
ATOM 678 C CA . SER A 1 90 ? 4.962 17.878 16.045 1.00 57.53 90 SER A CA 1
ATOM 679 C C . SER A 1 90 ? 6.087 18.723 15.446 1.00 57.53 90 SER A C 1
ATOM 681 O O . SER A 1 90 ? 5.973 19.099 14.281 1.00 57.53 90 SER A O 1
ATOM 683 N N . ASN A 1 91 ? 7.198 18.904 16.175 1.00 55.41 91 ASN A N 1
ATOM 684 C CA . ASN A 1 91 ? 8.498 19.444 15.708 1.00 55.41 91 ASN A CA 1
ATOM 685 C C . ASN A 1 91 ? 9.162 18.593 14.594 1.00 55.41 91 ASN A C 1
ATOM 687 O O . ASN A 1 91 ? 10.379 18.454 14.520 1.00 55.41 91 ASN A O 1
ATOM 691 N N . ARG A 1 92 ? 8.367 17.928 13.756 1.00 67.31 92 ARG A N 1
ATOM 692 C CA . ARG A 1 92 ? 8.844 17.077 12.676 1.00 67.31 92 ARG A CA 1
ATOM 693 C C . ARG A 1 92 ? 8.968 17.920 11.428 1.00 67.31 92 ARG A C 1
ATOM 695 O O . ARG A 1 92 ? 7.991 18.463 10.922 1.00 67.31 92 ARG A O 1
ATOM 702 N N . GLU A 1 93 ? 10.190 17.994 10.942 1.00 68.06 93 GLU A N 1
ATOM 703 C CA . GLU A 1 93 ? 10.544 18.725 9.741 1.00 68.06 93 GLU A CA 1
ATOM 704 C C . GLU A 1 93 ? 10.674 17.756 8.560 1.00 68.06 93 GLU A C 1
ATOM 706 O O . GLU A 1 93 ? 11.042 16.587 8.715 1.00 68.06 93 GLU A O 1
ATOM 711 N N . GLY A 1 94 ? 10.351 18.245 7.364 1.00 83.31 94 GLY A N 1
ATOM 712 C CA . GLY A 1 94 ? 10.551 17.521 6.111 1.00 83.31 94 GLY A CA 1
ATOM 713 C C . GLY A 1 94 ? 9.303 17.398 5.240 1.00 83.31 94 GLY A C 1
ATOM 714 O O . GLY A 1 94 ? 8.166 17.389 5.711 1.00 83.31 94 GLY A O 1
ATOM 715 N N . GLU A 1 95 ? 9.544 17.277 3.936 1.00 89.00 95 GLU A N 1
ATOM 716 C CA . GLU A 1 95 ? 8.508 17.191 2.903 1.00 89.00 95 GLU A CA 1
ATOM 717 C C . GLU A 1 95 ? 7.553 16.009 3.135 1.00 89.00 95 GLU A C 1
ATOM 719 O O . GLU A 1 95 ? 6.343 16.203 3.146 1.00 89.00 95 GLU A O 1
ATOM 724 N N . THR A 1 96 ? 8.066 14.810 3.444 1.00 90.81 96 THR A N 1
ATOM 725 C CA . THR A 1 96 ? 7.231 13.615 3.691 1.00 90.81 96 THR A CA 1
ATOM 726 C C . THR A 1 96 ? 6.228 13.811 4.829 1.00 90.81 96 THR A C 1
ATOM 728 O O . THR A 1 96 ? 5.094 13.351 4.731 1.00 90.81 96 THR A O 1
ATOM 731 N N . TRP A 1 97 ? 6.610 14.513 5.903 1.00 90.38 97 TRP A N 1
ATOM 732 C CA . TRP A 1 97 ? 5.683 14.817 6.996 1.00 90.38 97 TRP A CA 1
ATOM 733 C C . TRP A 1 97 ? 4.589 15.787 6.554 1.00 90.38 97 TRP A C 1
ATOM 735 O O . TRP A 1 97 ? 3.411 15.541 6.810 1.00 90.38 97 TRP A O 1
ATOM 745 N N . ARG A 1 98 ? 4.965 16.859 5.843 1.00 90.25 98 ARG A N 1
ATOM 746 C CA . ARG A 1 98 ? 4.004 17.831 5.301 1.00 90.25 98 ARG A CA 1
ATOM 747 C C . ARG A 1 98 ? 3.005 17.154 4.365 1.00 90.25 98 ARG A C 1
ATOM 749 O O . ARG A 1 98 ? 1.805 17.363 4.524 1.00 90.25 98 ARG A O 1
ATOM 756 N N . ARG A 1 99 ? 3.480 16.288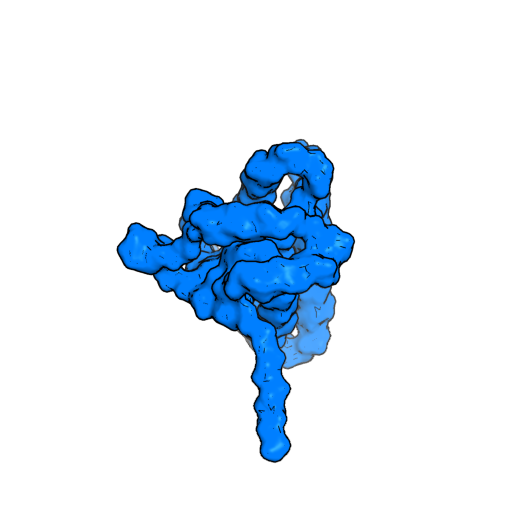 3.464 1.00 93.38 99 ARG A N 1
ATOM 757 C CA . ARG A 1 99 ? 2.623 15.504 2.563 1.00 93.38 99 ARG A CA 1
ATOM 758 C C . ARG A 1 99 ? 1.712 14.539 3.322 1.00 93.38 99 ARG A C 1
ATOM 760 O O . ARG A 1 99 ? 0.527 14.474 3.010 1.00 93.38 99 ARG A O 1
ATOM 767 N N . PHE A 1 100 ? 2.215 13.865 4.359 1.00 93.06 100 PHE A N 1
ATOM 768 C CA . PHE A 1 100 ? 1.410 12.984 5.216 1.00 93.06 100 PHE A CA 1
ATOM 769 C C . PHE A 1 100 ? 0.274 13.735 5.912 1.00 93.06 100 PHE A C 1
ATOM 771 O O . PHE A 1 100 ? -0.889 13.349 5.790 1.00 93.06 100 PHE A O 1
ATOM 778 N N . VAL A 1 101 ? 0.588 14.835 6.602 1.00 89.69 101 VAL A N 1
ATOM 779 C CA . VAL A 1 101 ? -0.414 15.644 7.310 1.00 89.69 101 VAL A CA 1
ATOM 780 C C . VAL A 1 101 ? -1.444 16.203 6.331 1.00 89.69 101 VAL A C 1
ATOM 782 O O . VAL A 1 101 ? -2.643 16.080 6.576 1.00 89.69 101 VAL A O 1
ATOM 785 N N . HIS A 1 102 ? -0.991 16.750 5.202 1.00 90.00 102 HIS A N 1
ATOM 786 C CA . HIS A 1 102 ? -1.868 17.275 4.162 1.00 90.00 102 HIS A CA 1
ATOM 787 C C . HIS A 1 102 ? -2.809 16.195 3.600 1.00 90.00 102 HIS A C 1
ATOM 789 O O . HIS A 1 102 ? -4.015 16.419 3.510 1.00 90.00 102 HIS A O 1
ATOM 795 N N . CYS A 1 103 ? -2.286 15.004 3.293 1.00 92.12 103 CYS A N 1
ATOM 796 C CA . CYS A 1 103 ? -3.062 13.857 2.818 1.00 92.12 103 CYS A CA 1
ATOM 797 C C . CYS A 1 103 ? -4.172 13.468 3.808 1.00 92.12 103 CYS A C 1
ATOM 799 O O . CYS A 1 103 ? -5.341 13.356 3.430 1.00 92.12 103 CYS A O 1
ATOM 801 N N . VAL A 1 104 ? -3.824 13.313 5.091 1.00 89.75 104 VAL A N 1
ATOM 802 C CA . VAL A 1 104 ? -4.785 12.969 6.151 1.00 89.75 104 VAL A CA 1
ATOM 803 C C . VAL A 1 104 ? -5.855 14.053 6.297 1.00 89.75 104 VAL A C 1
ATOM 805 O O . VAL A 1 104 ? -7.045 13.740 6.367 1.00 89.75 104 VAL A O 1
ATOM 808 N N . GLN A 1 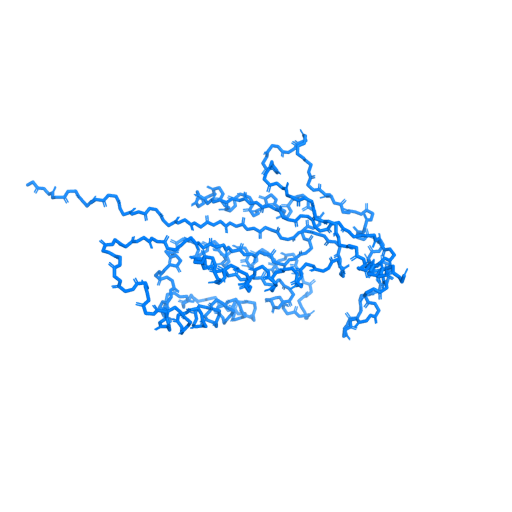105 ? -5.455 15.327 6.315 1.00 86.44 105 GLN A N 1
ATOM 809 C CA . GLN A 1 105 ? -6.371 16.458 6.476 1.00 86.44 105 GLN A CA 1
ATOM 810 C C . GLN A 1 105 ? -7.351 16.577 5.306 1.00 86.44 105 GLN A C 1
ATOM 812 O O . GLN A 1 105 ? -8.561 16.660 5.538 1.00 86.44 105 GLN A O 1
ATOM 817 N N . GLN A 1 106 ? -6.859 16.525 4.064 1.00 87.75 106 GLN A N 1
ATOM 818 C CA . GLN A 1 106 ? -7.708 16.648 2.879 1.00 87.75 106 GLN A CA 1
ATOM 819 C C . GLN A 1 106 ? -8.753 15.529 2.797 1.00 87.75 106 GLN A C 1
ATOM 821 O O . GLN A 1 106 ? -9.944 15.805 2.635 1.00 87.75 106 GLN A O 1
ATOM 826 N N . GLN A 1 107 ? -8.344 14.266 2.959 1.00 88.38 107 GLN A N 1
ATOM 827 C CA . GLN A 1 107 ? -9.276 13.139 2.839 1.00 88.38 107 GLN A CA 1
ATOM 828 C C . GLN A 1 107 ? -10.345 13.150 3.941 1.00 88.38 107 GLN A C 1
ATOM 830 O O . GLN A 1 107 ? -11.513 12.856 3.677 1.00 88.38 107 GLN A O 1
ATOM 835 N N . ARG A 1 108 ? -9.986 13.564 5.164 1.00 79.56 108 ARG A N 1
ATOM 836 C CA . ARG A 1 108 ? -10.938 13.700 6.278 1.00 79.56 108 ARG A CA 1
ATOM 837 C C . ARG A 1 108 ? -11.915 14.858 6.088 1.00 79.56 108 ARG A C 1
ATOM 839 O O . ARG A 1 108 ? -13.089 14.716 6.430 1.00 79.56 108 ARG A O 1
ATOM 846 N N . GLN A 1 109 ? -11.466 15.991 5.546 1.00 78.75 109 GLN A N 1
ATOM 847 C CA . GLN A 1 109 ? -12.352 17.117 5.243 1.00 78.75 109 GLN A CA 1
ATOM 848 C C . GLN A 1 109 ? -13.416 16.721 4.210 1.00 78.75 109 GLN A C 1
ATOM 850 O O . GLN A 1 109 ? -14.600 16.983 4.424 1.00 78.75 109 GLN A O 1
ATOM 855 N N . LEU A 1 110 ? -13.013 16.021 3.145 1.00 73.81 110 LEU A N 1
ATOM 856 C CA . LEU A 1 110 ? -13.932 15.518 2.120 1.00 73.81 110 LEU A CA 1
ATOM 857 C C . LEU A 1 110 ? -14.962 14.537 2.697 1.00 73.81 110 LEU A C 1
ATOM 859 O O . LEU A 1 110 ? -16.146 14.645 2.389 1.00 73.81 110 LEU A O 1
ATOM 863 N N . GLN A 1 111 ? -14.542 13.632 3.584 1.00 74.75 111 GLN A N 1
ATOM 864 C CA . GLN A 1 111 ? -15.455 12.702 4.263 1.00 74.75 111 GLN A CA 1
ATOM 865 C C . GLN A 1 111 ? -16.475 13.415 5.151 1.00 74.75 111 GLN A C 1
ATOM 867 O O . GLN A 1 111 ? -17.653 13.065 5.143 1.00 74.75 111 GLN A O 1
ATOM 872 N N . ARG A 1 112 ? -16.050 14.437 5.905 1.00 72.06 112 ARG A N 1
ATOM 873 C CA . ARG A 1 112 ? -16.959 15.211 6.763 1.00 72.06 112 ARG A CA 1
ATOM 874 C C . ARG A 1 112 ? -18.028 15.927 5.951 1.00 72.06 112 ARG A C 1
ATOM 876 O O . ARG A 1 112 ? -19.197 15.817 6.305 1.00 72.06 112 ARG A O 1
ATOM 883 N N . LEU A 1 113 ? -17.648 16.625 4.880 1.00 66.25 113 LEU A N 1
ATOM 884 C CA . LEU A 1 113 ? -18.601 17.335 4.018 1.00 66.25 113 LEU A CA 1
ATOM 885 C C . LEU A 1 113 ? -19.649 16.382 3.427 1.00 66.25 113 LEU A C 1
ATOM 887 O O . LEU A 1 113 ? -20.824 16.723 3.359 1.00 66.25 113 LEU A O 1
ATOM 891 N N . GLN A 1 114 ? -19.232 15.168 3.068 1.00 66.56 114 GLN A N 1
ATOM 892 C CA . GLN A 1 114 ? -20.113 14.149 2.500 1.00 66.56 114 GLN A CA 1
ATOM 893 C C . GLN A 1 114 ? -21.054 13.544 3.556 1.00 66.56 114 GLN A C 1
ATOM 895 O O . GLN A 1 114 ? -22.251 13.423 3.310 1.00 66.56 114 GLN A O 1
ATOM 900 N N . ASN A 1 115 ? -20.569 13.271 4.769 1.00 63.16 115 ASN A N 1
ATOM 901 C CA . ASN A 1 115 ? -21.392 12.704 5.846 1.00 63.16 115 ASN A CA 1
ATOM 902 C C . ASN A 1 115 ? -22.498 13.652 6.357 1.00 63.16 115 ASN A C 1
ATOM 904 O O . ASN A 1 115 ? -23.489 13.176 6.899 1.00 63.16 115 ASN A O 1
ATOM 908 N N . HIS A 1 116 ? -22.359 14.974 6.188 1.00 56.28 116 HIS A N 1
ATOM 909 C CA . HIS A 1 116 ? -23.401 15.948 6.565 1.00 56.28 116 HIS A CA 1
ATOM 910 C C . HIS A 1 116 ? -24.539 16.054 5.538 1.00 56.28 116 HIS A C 1
ATOM 912 O O . HIS A 1 116 ? -25.545 16.701 5.813 1.00 56.28 116 HIS A O 1
ATOM 918 N N . SER A 1 117 ? -24.393 15.437 4.361 1.00 53.88 117 SER A N 1
ATOM 919 C CA . SER A 1 117 ? -25.401 15.484 3.295 1.00 53.88 117 SER A CA 1
ATOM 920 C C . SER A 1 117 ? -26.418 14.336 3.334 1.00 53.88 117 SER A C 1
ATOM 922 O O . SER A 1 117 ? -27.329 14.324 2.512 1.00 53.88 117 SER A O 1
ATOM 924 N N . ASP A 1 118 ? -26.303 13.406 4.291 1.00 52.56 118 ASP A N 1
ATOM 925 C CA . ASP A 1 118 ? -27.195 12.247 4.418 1.00 52.56 118 ASP A CA 1
ATOM 926 C C . ASP A 1 118 ? -28.196 12.415 5.589 1.00 52.56 118 ASP A C 1
ATOM 928 O O . ASP A 1 118 ? -27.865 12.129 6.747 1.00 52.56 118 ASP A O 1
ATOM 932 N N . PRO A 1 119 ? -29.430 12.900 5.332 1.00 51.47 119 PRO A N 1
ATOM 933 C CA . PRO A 1 119 ? -30.418 13.199 6.371 1.00 51.47 119 PRO A CA 1
ATOM 934 C C . PRO A 1 119 ? -30.943 11.960 7.119 1.00 51.47 119 PRO A C 1
ATOM 936 O O . PRO A 1 119 ? -31.542 12.112 8.185 1.00 51.47 119 PRO A O 1
ATOM 939 N N . LEU A 1 120 ? -30.704 10.741 6.615 1.00 51.00 120 LEU A N 1
ATOM 940 C CA . LEU A 1 120 ? -31.193 9.487 7.209 1.00 51.00 120 LEU A CA 1
ATOM 941 C C . LEU A 1 120 ? -30.344 8.983 8.388 1.00 51.00 120 LEU A C 1
ATOM 943 O O . LEU A 1 120 ? -30.821 8.169 9.177 1.00 51.00 120 LEU A O 1
ATOM 947 N N . ARG A 1 121 ? -29.109 9.474 8.559 1.00 52.84 121 ARG A N 1
ATOM 948 C CA . ARG A 1 121 ? -28.248 9.114 9.706 1.00 52.84 121 ARG A CA 1
ATOM 949 C C . ARG A 1 121 ? -28.581 9.867 10.997 1.00 52.84 121 ARG A C 1
ATOM 951 O O . ARG A 1 121 ? -28.087 9.496 12.059 1.00 52.84 121 ARG A O 1
ATOM 958 N N . SER A 1 122 ? -29.429 10.891 10.919 1.00 50.34 122 SER A N 1
ATOM 959 C CA . SER A 1 122 ? -29.740 11.812 12.023 1.00 50.34 122 SER A CA 1
ATOM 960 C C . SER A 1 122 ? -30.681 11.240 13.093 1.00 50.34 122 SER A C 1
ATOM 962 O O . SER A 1 122 ? -30.896 11.888 14.113 1.00 50.34 122 SER A O 1
ATOM 964 N N . THR A 1 123 ? -31.256 10.049 12.892 1.00 46.97 123 THR A N 1
ATOM 965 C CA . THR A 1 123 ? -32.292 9.485 13.781 1.00 46.97 123 THR A CA 1
ATOM 966 C C . THR A 1 123 ? -31.836 8.281 14.615 1.00 46.97 123 THR A C 1
ATOM 968 O O . THR A 1 123 ? -32.599 7.807 15.456 1.00 46.97 123 THR A O 1
ATOM 971 N N . ALA A 1 124 ? -30.600 7.793 14.453 1.00 48.09 124 ALA A N 1
ATOM 972 C CA . ALA A 1 124 ? -30.089 6.669 15.239 1.00 48.09 124 ALA A CA 1
ATOM 973 C C . ALA A 1 124 ? -29.446 7.149 16.555 1.00 48.09 124 ALA A C 1
ATOM 975 O O . ALA A 1 124 ? -28.347 7.696 16.585 1.00 48.09 124 ALA A O 1
ATOM 976 N N . SER A 1 125 ? -30.137 6.904 17.666 1.00 46.66 125 SER A N 1
ATOM 977 C CA . SER A 1 125 ? -29.800 7.289 19.043 1.00 46.66 125 SER A CA 1
ATOM 978 C C . SER A 1 125 ? -28.651 6.490 19.688 1.00 46.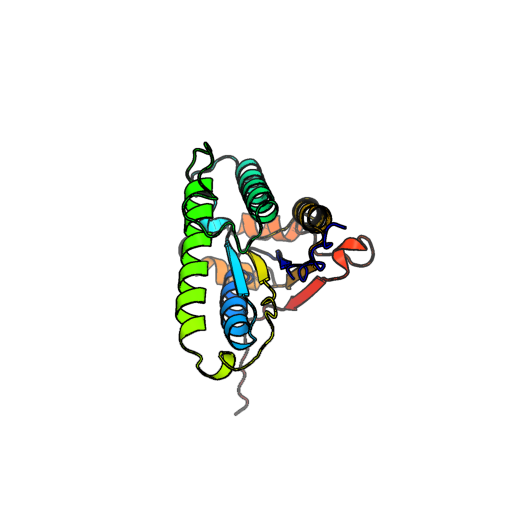66 125 SER A C 1
ATOM 980 O O . SER A 1 125 ? -28.670 6.232 20.891 1.00 46.66 125 SER A O 1
ATOM 982 N N . GLN A 1 126 ? -27.631 6.093 18.923 1.00 49.53 126 GLN A N 1
ATOM 983 C CA . GLN A 1 126 ? -26.401 5.511 19.468 1.00 49.53 126 GLN A CA 1
ATOM 984 C C . GLN A 1 126 ? -25.171 6.064 18.737 1.00 49.53 126 GLN A C 1
ATOM 986 O O . GLN A 1 126 ? -25.158 6.076 17.507 1.00 49.53 126 GLN A O 1
ATOM 991 N N . PRO A 1 127 ? -24.101 6.468 19.451 1.00 50.34 127 PRO A N 1
ATOM 992 C CA . PRO A 1 127 ? -22.824 6.803 18.834 1.00 50.34 127 PRO A CA 1
ATOM 993 C C . PRO A 1 127 ? -22.153 5.518 18.323 1.00 50.34 127 PRO A C 1
ATOM 995 O O . PRO A 1 127 ? -21.236 4.978 18.939 1.00 50.34 127 PRO A O 1
ATOM 998 N N . CYS A 1 128 ? -22.628 4.980 17.200 1.00 53.50 128 CYS A N 1
ATOM 999 C CA . CYS A 1 128 ? -21.959 3.880 16.525 1.00 53.50 128 CYS A CA 1
ATOM 1000 C C . CYS A 1 128 ? -20.730 4.433 15.792 1.00 53.50 128 CYS A C 1
ATOM 1002 O O . CYS A 1 128 ? -20.836 5.226 14.854 1.00 53.50 128 CYS A O 1
ATOM 1004 N N . THR A 1 129 ? -19.538 4.030 16.228 1.00 71.06 129 THR A N 1
ATOM 1005 C CA . THR A 1 129 ? -18.292 4.441 15.580 1.00 71.06 129 THR A CA 1
ATOM 1006 C C . THR A 1 129 ? -18.224 3.832 14.175 1.00 71.06 129 THR A C 1
ATOM 1008 O O . THR A 1 129 ? -18.266 2.608 13.997 1.00 71.06 129 THR A O 1
ATOM 1011 N N . THR A 1 130 ? -18.143 4.695 13.158 1.00 81.81 130 THR A N 1
ATOM 1012 C CA . THR A 1 130 ? -17.834 4.301 11.777 1.00 81.81 130 THR A CA 1
ATOM 1013 C C . THR A 1 130 ? -16.510 3.536 11.749 1.00 81.81 130 THR A C 1
ATOM 1015 O O . THR A 1 130 ? -15.518 4.024 12.298 1.00 81.81 130 THR A O 1
ATOM 1018 N N . PRO A 1 131 ? -16.458 2.323 11.182 1.00 89.94 131 PRO A N 1
ATOM 1019 C CA . PRO A 1 131 ? -15.183 1.643 11.008 1.00 89.94 131 PRO A CA 1
ATOM 1020 C C . PRO A 1 131 ? -14.298 2.426 10.025 1.00 89.94 131 PRO A C 1
ATOM 1022 O O . PRO A 1 131 ? -14.801 2.990 9.054 1.00 89.94 131 PRO A O 1
ATOM 1025 N N . LEU A 1 132 ? -12.993 2.472 10.296 1.00 91.12 132 LEU A N 1
ATOM 1026 C CA . LEU A 1 132 ? -11.984 3.134 9.470 1.00 91.12 132 LEU A CA 1
ATOM 1027 C C . LEU A 1 132 ? -11.078 2.087 8.822 1.00 91.12 132 LEU A C 1
ATOM 1029 O O . LEU A 1 132 ? -10.387 1.342 9.520 1.00 91.12 132 LEU A O 1
ATOM 1033 N N . LEU A 1 133 ? -11.021 2.079 7.495 1.00 94.50 133 LEU A N 1
ATOM 1034 C CA . LEU A 1 133 ? -9.999 1.353 6.748 1.00 94.50 133 LEU A CA 1
ATOM 1035 C C . LEU A 1 133 ? -8.863 2.310 6.372 1.00 94.50 133 LEU A C 1
ATOM 1037 O O . LEU A 1 133 ? -9.107 3.349 5.763 1.00 94.50 133 LEU A O 1
ATOM 1041 N N . ILE A 1 134 ? -7.623 1.969 6.713 1.00 96.56 134 ILE A N 1
ATOM 1042 C CA . ILE A 1 134 ? -6.432 2.686 6.250 1.00 96.56 134 ILE A CA 1
ATOM 1043 C C . ILE A 1 134 ? -5.757 1.824 5.183 1.00 96.56 134 ILE A C 1
ATOM 1045 O O . ILE A 1 134 ? -5.188 0.777 5.493 1.00 96.56 134 ILE A O 1
ATOM 1049 N N . LEU A 1 135 ? -5.851 2.258 3.930 1.00 97.94 135 LEU A N 1
ATOM 1050 C CA . LEU A 1 135 ? -5.223 1.624 2.778 1.00 97.94 135 LEU A CA 1
ATOM 1051 C C . LEU A 1 135 ? -3.793 2.137 2.625 1.00 97.94 135 LEU A C 1
ATOM 1053 O O . LEU A 1 135 ? -3.584 3.342 2.492 1.00 97.94 135 LEU A O 1
ATOM 1057 N N . LEU A 1 136 ? -2.822 1.228 2.616 1.00 98.31 136 LEU A N 1
ATOM 1058 C CA . LEU A 1 136 ? -1.432 1.538 2.291 1.00 98.31 136 LEU A CA 1
ATOM 1059 C C . LEU A 1 136 ? -1.166 1.121 0.846 1.00 98.31 136 LEU A C 1
ATOM 1061 O O . LEU A 1 136 ? -1.115 -0.073 0.540 1.00 98.31 136 LEU A O 1
ATOM 1065 N N . ASP A 1 137 ? -1.027 2.113 -0.029 1.00 97.56 137 ASP A N 1
ATOM 1066 C CA . ASP A 1 137 ? -0.764 1.921 -1.453 1.00 97.56 137 ASP A CA 1
ATOM 1067 C C . ASP A 1 137 ? 0.737 2.070 -1.728 1.00 97.56 137 ASP A C 1
ATOM 1069 O O . ASP A 1 137 ? 1.299 3.165 -1.712 1.00 97.56 137 ASP A O 1
ATOM 1073 N N . ASP A 1 138 ? 1.389 0.924 -1.909 1.00 95.44 138 ASP A N 1
ATOM 1074 C CA . ASP A 1 138 ? 2.799 0.758 -2.262 1.00 95.44 138 ASP A CA 1
ATOM 1075 C C . ASP A 1 138 ? 2.936 -0.615 -2.961 1.00 95.44 138 ASP A C 1
ATOM 1077 O O . ASP A 1 138 ? 1.966 -1.348 -3.114 1.00 95.44 138 ASP A O 1
ATOM 1081 N N . ASN A 1 139 ? 4.114 -1.020 -3.424 1.00 94.06 139 ASN A N 1
ATOM 1082 C CA . ASN A 1 139 ? 4.338 -2.350 -3.998 1.00 94.06 139 ASN A CA 1
ATOM 1083 C C . ASN A 1 139 ? 4.350 -3.488 -2.956 1.00 94.06 139 ASN A C 1
ATOM 1085 O O . ASN A 1 139 ? 3.982 -4.612 -3.301 1.00 94.06 139 ASN A O 1
ATOM 1089 N N . PHE A 1 140 ? 4.768 -3.201 -1.715 1.00 96.06 140 PHE A N 1
ATOM 1090 C CA . PHE A 1 140 ? 4.955 -4.155 -0.609 1.00 96.06 140 PHE A CA 1
ATOM 1091 C C . PHE A 1 140 ? 5.585 -5.497 -1.035 1.00 96.06 140 PHE A C 1
ATOM 1093 O O . PHE A 1 140 ? 5.122 -6.579 -0.657 1.00 96.06 140 PHE A O 1
ATOM 1100 N N . PHE A 1 141 ? 6.640 -5.413 -1.853 1.00 93.56 141 PHE A N 1
ATOM 1101 C CA . PHE A 1 141 ? 7.157 -6.573 -2.581 1.00 93.56 141 PHE A CA 1
ATOM 1102 C C . PHE A 1 141 ? 7.974 -7.560 -1.735 1.00 93.56 141 PHE A C 1
ATOM 1104 O O . PHE A 1 141 ? 7.995 -8.742 -2.064 1.00 93.56 141 PHE A O 1
ATOM 1111 N N . TYR A 1 142 ? 8.604 -7.101 -0.646 1.00 95.31 142 TYR A N 1
ATOM 1112 C CA . TYR A 1 142 ? 9.252 -7.978 0.335 1.00 95.31 142 TYR A CA 1
ATOM 1113 C C . TYR A 1 142 ? 8.309 -8.296 1.499 1.00 95.31 142 TYR A C 1
ATOM 1115 O O . TYR A 1 142 ? 7.623 -7.410 2.021 1.00 95.31 142 TYR A O 1
ATOM 1123 N N . GLN A 1 143 ? 8.365 -9.532 1.992 1.00 96.19 143 GLN A N 1
ATOM 1124 C CA . GLN A 1 143 ? 7.670 -10.000 3.189 1.00 96.19 143 GLN A CA 1
ATOM 1125 C C . GLN A 1 143 ? 7.983 -9.119 4.404 1.00 96.19 143 GLN A C 1
ATOM 1127 O O . GLN A 1 143 ? 7.084 -8.786 5.177 1.00 96.19 143 GLN A O 1
ATOM 1132 N N . SER A 1 144 ? 9.242 -8.697 4.561 1.00 95.44 144 SER A N 1
ATOM 1133 C CA . SER A 1 144 ? 9.669 -7.835 5.672 1.00 95.44 144 SER A CA 1
ATOM 1134 C C . SER A 1 144 ? 8.907 -6.508 5.716 1.00 95.44 144 SER A C 1
ATOM 1136 O O . SER A 1 144 ? 8.497 -6.084 6.793 1.00 95.44 144 SER A O 1
ATOM 1138 N N . MET A 1 145 ? 8.622 -5.899 4.559 1.00 95.69 145 MET A N 1
ATOM 1139 C CA . MET A 1 145 ? 7.839 -4.660 4.483 1.00 95.69 145 MET A CA 1
ATOM 1140 C C . MET A 1 145 ? 6.405 -4.862 4.977 1.00 95.69 145 MET A C 1
ATOM 1142 O O . MET A 1 145 ? 5.855 -4.000 5.656 1.00 95.69 145 MET A O 1
ATOM 1146 N N . ARG A 1 146 ? 5.784 -5.996 4.629 1.00 97.38 146 ARG A N 1
ATOM 1147 C CA . ARG A 1 146 ? 4.419 -6.325 5.066 1.00 97.38 146 ARG A CA 1
ATOM 1148 C C . ARG A 1 146 ? 4.376 -6.643 6.554 1.00 97.38 146 ARG A C 1
ATOM 1150 O O . ARG A 1 146 ? 3.466 -6.201 7.255 1.00 97.38 146 ARG A O 1
ATOM 1157 N N . TYR A 1 147 ? 5.395 -7.347 7.043 1.00 97.44 147 TYR A N 1
ATOM 1158 C CA . TYR A 1 147 ? 5.514 -7.699 8.449 1.00 97.44 147 TYR A CA 1
ATOM 1159 C C . TYR A 1 147 ? 5.664 -6.466 9.350 1.00 97.44 147 TYR A C 1
ATOM 1161 O O . TYR A 1 147 ? 5.024 -6.418 10.397 1.00 97.44 147 TYR A O 1
ATOM 1169 N N . GLU A 1 148 ? 6.408 -5.433 8.930 1.00 97.56 148 GLU A N 1
ATOM 1170 C CA . GLU A 1 148 ? 6.493 -4.156 9.664 1.00 97.56 148 GLU A CA 1
ATOM 1171 C C . GLU A 1 148 ? 5.103 -3.526 9.886 1.00 97.56 148 GLU A C 1
ATOM 1173 O O . GLU A 1 148 ? 4.793 -3.042 10.979 1.00 97.56 148 GLU A O 1
ATOM 1178 N N . VAL A 1 149 ? 4.219 -3.581 8.883 1.00 98.06 149 VAL A N 1
ATOM 1179 C CA . VAL A 1 149 ? 2.848 -3.059 9.016 1.00 98.06 149 VAL A CA 1
ATOM 1180 C C . VAL A 1 149 ? 1.975 -3.968 9.872 1.00 98.06 149 VAL A C 1
ATOM 1182 O O . VAL A 1 149 ? 1.200 -3.476 10.693 1.00 98.06 149 VAL A O 1
ATOM 1185 N N . TYR A 1 150 ? 2.115 -5.287 9.738 1.00 98.12 150 TYR A N 1
ATOM 1186 C CA . TYR A 1 150 ? 1.433 -6.232 10.621 1.00 98.12 150 TYR A CA 1
ATOM 1187 C C . TYR A 1 150 ? 1.812 -5.998 12.092 1.0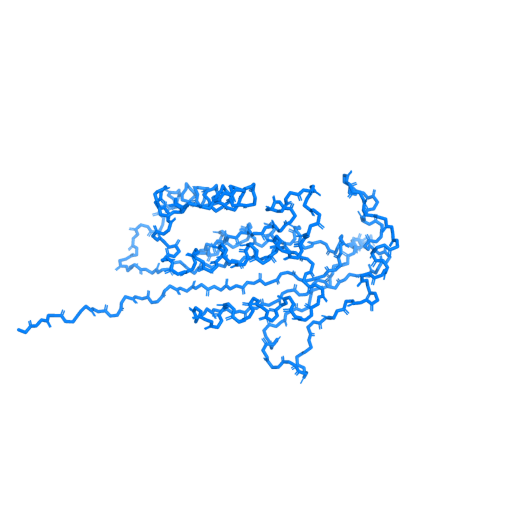0 98.12 150 TYR A C 1
ATOM 1189 O O . TYR A 1 150 ? 0.937 -5.944 12.959 1.00 98.12 150 TYR A O 1
ATOM 1197 N N . GLN A 1 151 ? 3.098 -5.785 12.385 1.00 98.19 151 GLN A N 1
ATOM 1198 C CA . GLN A 1 151 ? 3.574 -5.440 13.726 1.00 98.19 151 GLN A CA 1
ATOM 1199 C C . GLN A 1 151 ? 2.935 -4.144 14.234 1.00 98.19 151 GLN A C 1
ATOM 1201 O O . GLN A 1 151 ? 2.524 -4.083 15.394 1.00 98.19 151 GLN A O 1
ATOM 1206 N N . LEU A 1 152 ? 2.786 -3.136 13.370 1.00 97.56 152 LEU A N 1
ATOM 1207 C CA . LEU A 1 152 ? 2.103 -1.892 13.718 1.00 97.56 152 LEU A CA 1
ATOM 1208 C C . LEU A 1 152 ? 0.611 -2.112 14.022 1.00 97.56 152 LEU A C 1
ATOM 1210 O O . LEU A 1 152 ? 0.115 -1.614 15.034 1.00 97.56 152 LEU A O 1
ATOM 1214 N N . ALA A 1 153 ? -0.095 -2.903 13.208 1.00 97.31 153 ALA A N 1
ATOM 1215 C CA . ALA A 1 153 ? -1.487 -3.270 13.473 1.00 97.31 153 ALA A CA 1
ATOM 1216 C C . ALA A 1 153 ? -1.625 -4.000 14.818 1.00 97.31 153 ALA A C 1
ATOM 1218 O O . ALA A 1 153 ? -2.503 -3.678 15.617 1.00 97.31 153 ALA A O 1
ATOM 1219 N N . ARG A 1 154 ? -0.715 -4.936 15.114 1.00 96.94 154 ARG A N 1
ATOM 1220 C CA . ARG A 1 154 ? -0.673 -5.667 16.389 1.00 96.94 154 ARG A CA 1
ATOM 1221 C C . ARG A 1 154 ? -0.403 -4.748 17.578 1.00 96.94 154 ARG A C 1
ATOM 1223 O O . ARG A 1 154 ? -1.101 -4.871 18.581 1.00 96.94 154 ARG A O 1
ATOM 1230 N N . LYS A 1 155 ? 0.553 -3.819 17.458 1.00 96.38 155 LYS A N 1
ATOM 1231 C CA . LYS A 1 155 ? 0.877 -2.815 18.489 1.00 96.38 155 LYS A CA 1
ATOM 1232 C C . LYS A 1 155 ? -0.366 -2.031 18.917 1.00 96.38 155 LYS A C 1
ATOM 1234 O O . LYS A 1 155 ? -0.569 -1.809 20.105 1.00 96.38 155 LYS A O 1
ATOM 1239 N N . HIS A 1 156 ? -1.207 -1.667 17.952 1.00 94.00 156 HIS A N 1
ATOM 1240 C CA . HIS A 1 156 ? -2.418 -0.870 18.169 1.00 94.00 156 HIS A CA 1
ATOM 1241 C C . HIS A 1 156 ? -3.702 -1.696 18.324 1.00 94.00 156 HIS A C 1
ATOM 1243 O O . HIS A 1 156 ? -4.776 -1.127 18.475 1.00 94.00 156 HIS A O 1
ATOM 1249 N N . SER A 1 157 ? -3.616 -3.033 18.337 1.00 94.81 157 SER A N 1
ATOM 1250 C CA . SER A 1 157 ? -4.779 -3.940 18.391 1.00 94.81 157 SER A CA 1
ATOM 1251 C C . S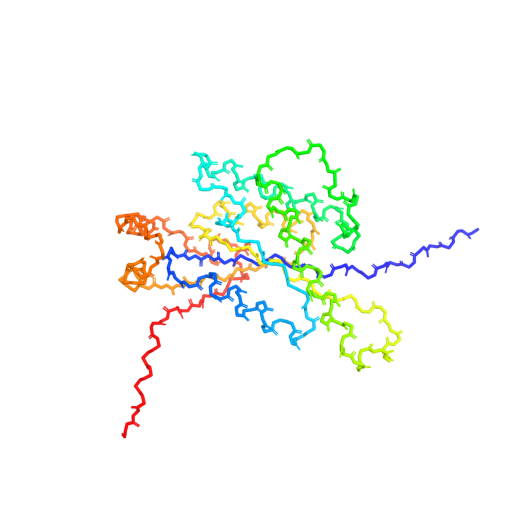ER A 1 157 ? -5.803 -3.709 17.265 1.00 94.81 157 SER A C 1
ATOM 1253 O O . SER A 1 157 ? -7.013 -3.732 17.494 1.00 94.81 157 SER A O 1
ATOM 1255 N N . LEU A 1 158 ? -5.311 -3.482 16.046 1.00 95.25 158 LEU A N 1
ATOM 1256 C CA . LEU A 1 158 ? -6.108 -3.194 14.852 1.00 95.25 158 LEU A CA 1
ATOM 1257 C C . LEU A 1 158 ? -6.430 -4.454 14.046 1.00 95.25 158 LEU A C 1
ATOM 1259 O O . LEU A 1 158 ? -5.744 -5.475 14.145 1.00 95.25 158 LEU A O 1
ATOM 1263 N N . GLY A 1 159 ? -7.434 -4.345 13.174 1.00 96.88 159 GLY A N 1
ATOM 1264 C CA . GLY A 1 159 ? -7.592 -5.277 12.061 1.00 96.88 159 GLY A CA 1
ATOM 1265 C C . GLY A 1 159 ? -6.414 -5.179 11.085 1.00 96.88 159 GLY A C 1
ATOM 1266 O O . GLY A 1 159 ? -5.820 -4.110 10.915 1.00 96.88 159 GLY A O 1
ATOM 1267 N N . PHE A 1 160 ? -6.085 -6.291 10.432 1.00 97.94 160 PHE A N 1
ATOM 1268 C CA . PHE A 1 160 ? -5.055 -6.353 9.398 1.00 97.94 160 PHE A CA 1
ATOM 1269 C C . PHE A 1 160 ? -5.491 -7.288 8.272 1.00 97.94 160 PHE A C 1
ATOM 1271 O O . PHE A 1 160 ? -5.932 -8.413 8.536 1.00 97.94 160 PHE A O 1
ATOM 1278 N N . CYS A 1 161 ? -5.347 -6.825 7.032 1.00 97.75 161 CYS A N 1
ATOM 1279 C CA . CYS A 1 161 ? -5.538 -7.628 5.829 1.00 97.75 161 CYS A CA 1
ATOM 1280 C C . CYS A 1 161 ? -4.637 -7.148 4.683 1.00 97.75 161 CYS A C 1
ATOM 1282 O O . CYS A 1 161 ? -4.020 -6.081 4.749 1.00 97.75 161 CYS A O 1
ATOM 1284 N N . GLN A 1 162 ? -4.538 -7.966 3.640 1.00 97.69 162 GLN A N 1
ATOM 1285 C CA . GLN A 1 162 ? -3.673 -7.730 2.488 1.00 97.69 162 GLN A CA 1
ATOM 1286 C C . GLN A 1 162 ? -4.446 -8.026 1.203 1.00 97.69 162 GLN A C 1
ATOM 1288 O O . GLN A 1 162 ? -5.141 -9.037 1.115 1.00 97.69 162 GLN A O 1
ATOM 1293 N N . LEU A 1 163 ? -4.305 -7.168 0.200 1.00 97.69 163 LEU A N 1
ATOM 1294 C CA . LEU A 1 163 ? -4.820 -7.376 -1.148 1.00 97.69 163 LEU A CA 1
ATOM 1295 C C . LEU A 1 163 ? -3.626 -7.514 -2.091 1.00 97.69 163 LEU A C 1
ATOM 1297 O O . LEU A 1 163 ? -2.977 -6.525 -2.433 1.00 97.69 163 LEU A O 1
ATOM 1301 N N . TYR A 1 164 ? -3.332 -8.747 -2.496 1.00 97.06 164 TYR A N 1
ATOM 1302 C CA . TYR A 1 164 ? -2.302 -9.040 -3.484 1.00 97.06 164 TYR A CA 1
ATOM 1303 C C . TYR A 1 164 ? -2.892 -8.976 -4.884 1.00 97.06 164 TYR A C 1
ATOM 1305 O O . TYR A 1 164 ? -3.682 -9.830 -5.277 1.00 97.06 164 TYR A O 1
ATOM 1313 N N . LEU A 1 165 ? -2.506 -7.954 -5.640 1.00 97.31 165 LEU A N 1
ATOM 1314 C CA . LEU A 1 165 ? -2.883 -7.795 -7.034 1.00 97.31 165 LEU A CA 1
ATOM 1315 C C . LEU A 1 165 ? -1.867 -8.534 -7.891 1.00 97.31 165 LEU A C 1
ATOM 1317 O O . LEU A 1 165 ? -0.791 -8.016 -8.212 1.00 97.31 165 LEU A O 1
ATOM 1321 N N . TYR A 1 166 ? -2.239 -9.750 -8.261 1.00 96.12 166 TYR A N 1
ATOM 1322 C CA . TYR A 1 166 ? -1.524 -10.518 -9.255 1.00 96.12 166 TYR A CA 1
ATOM 1323 C C . TYR A 1 166 ? -1.785 -9.932 -10.645 1.00 96.12 166 TYR A C 1
ATOM 1325 O O . TYR A 1 166 ? -2.926 -9.676 -11.028 1.00 96.12 166 TYR A O 1
ATOM 1333 N N . CYS A 1 167 ? -0.721 -9.711 -11.406 1.00 96.31 167 CYS A N 1
ATOM 1334 C CA . CYS A 1 167 ? -0.782 -9.262 -12.788 1.00 96.31 167 CYS A CA 1
ATOM 1335 C C . CYS A 1 167 ? 0.409 -9.858 -13.527 1.00 96.31 167 CYS A C 1
ATOM 1337 O O . CYS A 1 167 ? 1.528 -9.834 -13.007 1.00 96.31 167 CYS A O 1
ATOM 1339 N N . GLU A 1 168 ? 0.175 -10.348 -14.741 1.00 96.38 168 GLU A N 1
ATOM 1340 C CA . GLU A 1 168 ? 1.245 -10.856 -15.592 1.00 96.38 168 GLU A CA 1
ATOM 1341 C C . GLU A 1 168 ? 2.291 -9.772 -15.856 1.00 96.38 168 GLU A C 1
ATOM 1343 O O . GLU A 1 168 ? 1.964 -8.588 -16.020 1.00 96.38 168 GLU A O 1
ATOM 1348 N N . VAL A 1 169 ? 3.564 -10.177 -15.904 1.00 96.88 169 VAL A N 1
ATOM 1349 C CA . VAL A 1 169 ? 4.687 -9.250 -16.117 1.00 96.88 169 VAL A CA 1
ATOM 1350 C C . VAL A 1 169 ? 4.538 -8.536 -17.459 1.00 96.88 169 VAL A C 1
ATOM 1352 O O . VAL A 1 169 ? 4.770 -7.335 -17.543 1.00 96.88 169 VAL A O 1
ATOM 1355 N N . THR A 1 170 ? 4.081 -9.243 -18.493 1.00 96.75 170 THR A N 1
ATOM 1356 C CA . THR A 1 170 ? 3.827 -8.689 -19.831 1.00 96.75 170 THR A CA 1
ATOM 1357 C C . THR A 1 170 ? 2.758 -7.595 -19.809 1.00 96.75 170 THR A C 1
A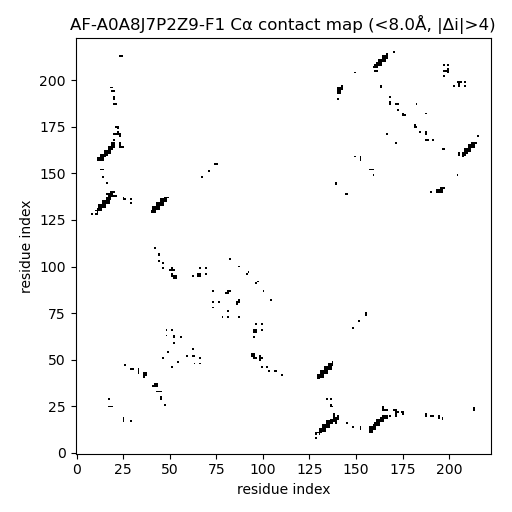TOM 1359 O O . THR A 1 170 ? 2.989 -6.512 -20.351 1.00 96.75 170 THR A O 1
ATOM 1362 N N . SER A 1 171 ? 1.635 -7.814 -19.117 1.00 96.88 171 SER A N 1
ATOM 1363 C CA . SER A 1 171 ? 0.606 -6.784 -18.917 1.00 96.88 171 SER A CA 1
ATOM 1364 C C . SER A 1 171 ? 1.140 -5.606 -18.095 1.00 96.88 171 SER A C 1
ATOM 1366 O O . SER A 1 171 ? 0.872 -4.454 -18.434 1.00 96.88 171 SER A O 1
ATOM 1368 N N . CYS A 1 172 ? 1.954 -5.853 -17.059 1.00 97.00 172 CYS A N 1
ATOM 1369 C CA . CYS A 1 172 ? 2.587 -4.777 -16.285 1.00 97.00 172 CYS A CA 1
ATOM 1370 C C . CYS A 1 172 ? 3.506 -3.914 -17.159 1.00 97.00 172 CYS A C 1
ATOM 1372 O O . CYS A 1 172 ? 3.449 -2.689 -17.073 1.00 97.00 172 CYS A O 1
ATOM 1374 N N . LEU A 1 173 ? 4.325 -4.532 -18.015 1.00 97.44 173 LEU A N 1
ATOM 1375 C CA . LEU A 1 173 ? 5.210 -3.831 -18.950 1.00 97.44 173 LEU A CA 1
ATOM 1376 C C . LEU A 1 173 ? 4.408 -2.984 -19.946 1.00 97.44 173 LEU A C 1
ATOM 1378 O O . LEU A 1 173 ? 4.685 -1.796 -20.096 1.00 97.44 173 LEU A O 1
ATOM 1382 N N . SER A 1 174 ? 3.362 -3.556 -20.550 1.00 96.50 174 SER A N 1
ATOM 1383 C CA . SER A 1 174 ? 2.487 -2.835 -21.482 1.00 96.50 174 SER A CA 1
ATOM 1384 C C . SER A 1 174 ? 1.823 -1.617 -20.827 1.00 96.50 174 SER A C 1
ATOM 1386 O O . SER A 1 174 ? 1.895 -0.504 -21.348 1.00 96.50 174 SER A O 1
ATOM 1388 N N . ARG A 1 175 ? 1.251 -1.784 -19.628 1.00 96.19 175 ARG A N 1
ATOM 1389 C CA . ARG A 1 175 ? 0.634 -0.680 -18.875 1.00 96.19 175 ARG A CA 1
ATOM 1390 C C . ARG A 1 175 ? 1.662 0.345 -18.400 1.00 96.19 175 ARG A C 1
ATOM 1392 O O . ARG A 1 175 ? 1.357 1.532 -18.326 1.00 96.19 175 ARG A O 1
ATOM 1399 N N . ASN A 1 176 ? 2.882 -0.083 -18.076 1.00 96.62 176 ASN A N 1
ATOM 1400 C CA . ASN A 1 176 ? 3.949 0.812 -17.638 1.00 96.62 176 ASN A CA 1
ATOM 1401 C C . ASN A 1 176 ? 4.354 1.809 -18.731 1.00 96.62 176 ASN A C 1
ATOM 1403 O O . ASN A 1 176 ? 4.588 2.971 -18.409 1.00 96.62 176 ASN A O 1
ATOM 1407 N N . GLN A 1 177 ? 4.345 1.397 -20.002 1.00 95.75 177 GLN A N 1
ATOM 1408 C CA . GLN A 1 177 ? 4.625 2.277 -21.147 1.00 95.75 177 GLN A CA 1
ATOM 1409 C C . GLN A 1 177 ? 3.616 3.426 -21.290 1.00 95.75 177 GLN A C 1
ATOM 1411 O O . GLN A 1 177 ? 3.941 4.462 -21.859 1.00 95.75 177 GLN A O 1
ATOM 1416 N N . GLN A 1 178 ? 2.405 3.261 -20.754 1.00 94.69 178 GLN A N 1
ATOM 1417 C CA . GLN A 1 178 ? 1.338 4.265 -20.803 1.00 94.69 178 GLN A CA 1
ATOM 1418 C C . GLN A 1 178 ? 1.359 5.225 -19.601 1.00 94.69 178 GLN A C 1
ATOM 1420 O O . GLN A 1 178 ? 0.522 6.123 -19.505 1.00 94.69 178 GLN A O 1
ATOM 1425 N N . ARG A 1 179 ? 2.280 5.037 -18.647 1.00 92.38 179 ARG A N 1
ATOM 1426 C CA . ARG A 1 179 ? 2.401 5.911 -17.473 1.00 92.38 179 ARG A CA 1
ATOM 1427 C C . ARG A 1 179 ? 3.045 7.235 -17.863 1.00 92.38 179 ARG A C 1
ATOM 1429 O O . ARG A 1 179 ? 3.898 7.288 -18.737 1.00 92.38 179 ARG A O 1
ATOM 1436 N N . GLN A 1 180 ? 2.705 8.290 -17.127 1.00 91.56 180 GLN A N 1
ATOM 1437 C CA . GLN A 1 180 ? 3.336 9.603 -17.284 1.00 91.56 180 GLN A CA 1
ATOM 1438 C C . GLN A 1 180 ? 4.861 9.549 -17.089 1.00 91.56 180 GLN A C 1
ATOM 1440 O O . GLN A 1 180 ? 5.598 10.191 -17.829 1.00 91.56 180 GLN A O 1
ATOM 1445 N N . CYS A 1 181 ? 5.322 8.763 -16.111 1.00 90.25 181 CYS A N 1
ATOM 1446 C CA . CYS A 1 181 ? 6.735 8.486 -15.864 1.00 90.25 181 CYS A CA 1
ATOM 1447 C C . CYS A 1 181 ? 6.946 6.959 -15.816 1.00 90.25 181 CYS A C 1
ATOM 1449 O O . CYS A 1 181 ? 6.749 6.340 -14.762 1.00 90.25 181 CYS A O 1
ATOM 1451 N N . PRO A 1 182 ? 7.240 6.315 -16.962 1.00 94.75 182 PRO A N 1
ATOM 1452 C CA . PRO A 1 182 ? 7.487 4.879 -17.024 1.00 94.75 182 PRO A CA 1
ATOM 1453 C C . PRO A 1 182 ? 8.764 4.489 -16.279 1.00 94.75 182 PRO A C 1
ATOM 1455 O O . PRO A 1 182 ? 9.796 5.149 -16.387 1.00 94.75 182 PRO A O 1
ATOM 1458 N N . LEU A 1 183 ? 8.721 3.359 -15.572 1.00 94.25 183 LEU A N 1
ATOM 1459 C CA . LEU A 1 183 ? 9.940 2.734 -15.057 1.00 94.25 183 LEU A CA 1
ATOM 1460 C C . LEU A 1 183 ? 10.680 2.015 -16.196 1.00 94.25 183 LEU A C 1
ATOM 1462 O O . LEU A 1 183 ? 10.020 1.519 -17.107 1.00 94.25 183 LEU A O 1
ATOM 1466 N N . PRO A 1 184 ? 12.014 1.868 -16.148 1.00 97.44 184 PRO A N 1
ATOM 1467 C CA . PRO A 1 184 ? 12.713 0.995 -17.086 1.00 97.44 184 PRO A CA 1
ATOM 1468 C C . PRO A 1 184 ? 12.195 -0.445 -16.980 1.00 97.44 184 PRO A C 1
ATOM 1470 O O . PRO A 1 184 ? 12.113 -0.979 -15.874 1.00 97.44 184 PRO A O 1
ATOM 1473 N N . ASP A 1 185 ? 11.920 -1.103 -18.107 1.00 97.62 185 ASP A N 1
ATOM 1474 C CA . ASP A 1 185 ? 11.345 -2.460 -18.147 1.00 97.62 185 ASP A CA 1
ATOM 1475 C C . ASP A 1 185 ? 12.120 -3.469 -17.289 1.00 97.62 185 ASP A C 1
ATOM 1477 O O . ASP A 1 185 ? 11.527 -4.266 -16.558 1.00 97.62 185 ASP A O 1
ATOM 1481 N N . LYS A 1 186 ? 13.458 -3.371 -17.293 1.00 97.81 186 LYS A N 1
ATOM 1482 C CA . LYS A 1 186 ? 14.337 -4.198 -16.452 1.00 97.81 186 LYS A CA 1
ATOM 1483 C C . LYS A 1 186 ? 13.979 -4.135 -14.965 1.00 97.81 186 LYS A C 1
ATOM 1485 O O . LYS A 1 186 ? 14.057 -5.151 -14.291 1.00 97.81 186 LYS A O 1
ATOM 1490 N N . VAL A 1 187 ? 13.536 -2.978 -14.463 1.00 96.31 187 VAL A N 1
ATOM 1491 C CA . VAL A 1 187 ? 13.148 -2.805 -13.056 1.00 96.31 187 VAL A CA 1
ATOM 1492 C C . VAL A 1 187 ? 11.907 -3.635 -12.757 1.00 96.31 187 VAL A C 1
ATOM 1494 O O . VAL A 1 187 ? 11.866 -4.317 -11.742 1.00 96.31 187 VAL A O 1
ATOM 1497 N N . ILE A 1 188 ? 10.912 -3.633 -13.647 1.00 97.19 188 ILE A N 1
ATOM 1498 C CA . ILE A 1 188 ? 9.685 -4.422 -13.466 1.00 97.19 188 ILE A CA 1
ATOM 1499 C C . ILE A 1 188 ? 9.995 -5.918 -13.528 1.00 97.19 188 ILE A C 1
ATOM 1501 O O . ILE A 1 188 ? 9.507 -6.672 -12.687 1.00 97.19 188 ILE A O 1
ATOM 1505 N N . VAL A 1 189 ? 10.837 -6.340 -14.475 1.00 97.94 189 VAL A N 1
ATOM 1506 C CA . VAL A 1 189 ? 11.265 -7.741 -14.603 1.00 97.94 189 VAL A CA 1
ATOM 1507 C C . VAL A 1 189 ? 12.049 -8.197 -13.366 1.00 97.94 189 VAL A C 1
ATOM 1509 O O . VAL A 1 189 ? 11.741 -9.245 -12.800 1.00 97.94 189 VAL A O 1
ATOM 1512 N N . GLU A 1 190 ? 13.011 -7.403 -12.890 1.00 97.50 190 GLU A N 1
ATOM 1513 C CA . GLU A 1 190 ? 13.768 -7.696 -11.666 1.00 97.50 190 GLU A CA 1
ATOM 1514 C C . GLU A 1 190 ? 12.862 -7.727 -10.426 1.00 97.50 190 GLU A C 1
ATOM 1516 O O . GLU A 1 190 ? 13.006 -8.601 -9.569 1.00 97.50 190 GLU A O 1
ATOM 1521 N N . MET A 1 191 ? 11.896 -6.808 -10.329 1.00 96.44 191 MET A N 1
ATOM 1522 C CA . MET A 1 191 ? 10.907 -6.809 -9.249 1.00 96.44 191 MET A CA 1
ATOM 1523 C C . MET A 1 191 ? 10.011 -8.047 -9.296 1.00 96.44 191 MET A C 1
ATOM 1525 O O . MET A 1 191 ? 9.691 -8.583 -8.241 1.00 96.44 191 MET A O 1
ATOM 1529 N N . ALA A 1 192 ? 9.633 -8.529 -10.481 1.00 96.75 192 ALA A N 1
ATOM 1530 C CA . ALA A 1 192 ? 8.850 -9.752 -10.632 1.00 96.75 192 ALA A CA 1
ATOM 1531 C C . ALA A 1 192 ? 9.607 -10.991 -10.148 1.00 96.75 192 ALA A C 1
ATOM 1533 O O . ALA A 1 192 ? 9.033 -11.821 -9.451 1.00 96.75 192 ALA A O 1
ATOM 1534 N N . GLN A 1 193 ? 10.905 -11.077 -10.442 1.00 96.75 193 GLN A N 1
ATOM 1535 C CA . GLN A 1 193 ? 11.757 -12.177 -9.979 1.00 96.75 193 GLN A CA 1
ATOM 1536 C C . GLN A 1 193 ? 11.968 -12.177 -8.458 1.00 96.75 193 GLN A C 1
ATOM 1538 O O . GLN A 1 193 ? 12.195 -13.232 -7.872 1.00 96.75 193 GLN A O 1
ATOM 1543 N N . ARG A 1 194 ? 11.921 -11.000 -7.821 1.00 96.12 194 ARG A N 1
ATOM 1544 C CA . ARG A 1 194 ? 12.139 -10.825 -6.374 1.00 96.12 194 ARG A CA 1
ATOM 1545 C C . ARG A 1 194 ? 10.856 -10.702 -5.559 1.00 96.12 194 ARG A C 1
ATOM 1547 O O . ARG A 1 194 ? 10.938 -10.587 -4.342 1.00 96.12 194 ARG A O 1
ATOM 1554 N N . MET A 1 195 ? 9.695 -10.645 -6.207 1.00 95.12 195 MET A N 1
ATOM 1555 C CA . MET A 1 195 ? 8.415 -10.496 -5.524 1.00 95.12 195 MET A CA 1
ATOM 1556 C C . MET A 1 195 ? 8.190 -11.694 -4.600 1.00 95.12 195 MET A C 1
ATOM 1558 O O . MET A 1 195 ? 8.192 -12.839 -5.042 1.00 95.12 195 MET A O 1
ATOM 1562 N N . GLU A 1 196 ? 7.940 -11.415 -3.326 1.00 96.00 196 GLU A N 1
ATOM 1563 C CA . GLU A 1 196 ? 7.586 -12.412 -2.320 1.00 96.00 196 GLU A CA 1
ATOM 1564 C C . GLU A 1 196 ? 6.073 -12.314 -2.070 1.00 96.00 196 GLU A C 1
ATOM 1566 O O . GLU A 1 196 ? 5.669 -11.554 -1.185 1.00 96.00 196 GLU A O 1
ATOM 1571 N N . PRO A 1 197 ? 5.202 -12.993 -2.844 1.00 95.06 197 PRO A N 1
ATOM 1572 C CA . PRO A 1 197 ? 3.755 -12.921 -2.630 1.00 95.06 197 PRO A CA 1
ATOM 1573 C C . PRO A 1 197 ? 3.374 -13.401 -1.215 1.00 95.06 197 PRO A C 1
ATOM 1575 O O . PRO A 1 197 ? 4.145 -14.143 -0.601 1.00 95.06 197 PRO A O 1
ATOM 1578 N N . PRO A 1 198 ? 2.211 -12.991 -0.668 1.00 94.81 198 PRO A N 1
ATOM 1579 C CA . PRO A 1 198 ? 1.749 -13.503 0.620 1.00 94.81 198 PRO A CA 1
ATOM 1580 C C . PRO A 1 198 ? 1.658 -15.033 0.624 1.00 94.81 198 PRO A C 1
ATOM 1582 O O . PRO A 1 198 ? 1.080 -15.624 -0.287 1.00 94.81 198 PRO A O 1
ATOM 1585 N N . ASP A 1 199 ? 2.203 -15.663 1.662 1.00 93.94 199 ASP A N 1
ATOM 1586 C CA . ASP A 1 199 ? 2.277 -17.117 1.803 1.00 93.94 199 ASP A CA 1
ATOM 1587 C C . ASP A 1 199 ? 1.557 -17.560 3.080 1.00 93.94 199 ASP A C 1
ATOM 1589 O O . ASP A 1 199 ? 2.113 -17.553 4.180 1.00 93.94 199 ASP A O 1
ATOM 1593 N N . LEU A 1 200 ? 0.300 -17.976 2.923 1.00 90.31 200 LEU A N 1
ATOM 1594 C CA . LEU A 1 200 ? -0.569 -18.362 4.036 1.00 90.31 200 LEU A CA 1
ATOM 1595 C C . LEU A 1 200 ? -0.094 -19.640 4.747 1.00 90.31 200 LEU A C 1
ATOM 1597 O O . LEU A 1 200 ? -0.445 -19.853 5.906 1.00 90.31 200 LEU A O 1
ATOM 1601 N N . ASN A 1 201 ? 0.700 -20.481 4.077 1.00 90.12 201 ASN A N 1
ATOM 1602 C CA . ASN A 1 201 ? 1.191 -21.733 4.650 1.00 90.12 201 ASN A CA 1
ATOM 1603 C C . ASN A 1 201 ? 2.412 -21.489 5.536 1.00 90.12 201 ASN A C 1
ATOM 1605 O O . ASN A 1 201 ? 2.543 -22.089 6.603 1.00 90.12 201 ASN A O 1
ATOM 1609 N N . ARG A 1 202 ? 3.318 -20.607 5.098 1.00 92.38 202 ARG A N 1
ATOM 1610 C CA . ARG A 1 202 ? 4.547 -20.287 5.840 1.00 92.38 202 ARG A CA 1
ATOM 1611 C C . ARG A 1 202 ? 4.340 -19.204 6.890 1.00 92.38 202 ARG A C 1
ATOM 1613 O O . ARG A 1 202 ? 5.013 -19.225 7.919 1.00 92.38 202 ARG A O 1
ATOM 1620 N N . ASN A 1 203 ? 3.417 -18.274 6.651 1.00 93.69 203 ASN A N 1
ATOM 1621 C CA . ASN A 1 203 ? 3.222 -17.086 7.470 1.00 93.69 203 ASN A CA 1
ATOM 1622 C C . ASN A 1 203 ? 1.771 -16.996 7.976 1.00 93.69 203 ASN A C 1
ATOM 1624 O O . ASN A 1 203 ? 0.940 -16.342 7.348 1.00 93.69 203 ASN A O 1
ATOM 1628 N N . PRO A 1 204 ? 1.446 -17.551 9.161 1.00 94.25 204 PRO A N 1
ATOM 1629 C CA . PRO A 1 204 ? 0.087 -17.486 9.713 1.00 94.25 204 PRO A CA 1
ATOM 1630 C C . PRO A 1 204 ? -0.461 -16.059 9.892 1.00 94.25 204 PRO A C 1
ATOM 1632 O O . PRO A 1 204 ? -1.666 -15.832 9.868 1.00 94.25 204 PRO A O 1
ATOM 1635 N N . TRP A 1 205 ? 0.417 -15.063 10.046 1.00 95.94 205 TRP A N 1
ATOM 1636 C CA . TRP A 1 205 ? 0.027 -13.652 10.128 1.00 95.94 205 TRP A CA 1
ATOM 1637 C C . TRP A 1 205 ? -0.458 -13.067 8.787 1.00 95.94 205 TRP A C 1
ATOM 1639 O O . TRP A 1 205 ? -1.110 -12.024 8.781 1.00 95.94 205 TRP A O 1
ATOM 1649 N N . GLU A 1 206 ? -0.202 -13.750 7.668 1.00 96.19 206 GLU A N 1
ATOM 1650 C CA . GLU A 1 206 ? -0.706 -13.411 6.333 1.00 96.19 206 GLU A CA 1
ATOM 1651 C C . GLU A 1 206 ? -2.055 -14.084 6.017 1.00 96.19 206 GLU A C 1
ATOM 1653 O O . GLU A 1 206 ? -2.548 -13.949 4.901 1.00 96.19 206 GLU A O 1
ATOM 1658 N N . GLN A 1 207 ? -2.702 -14.768 6.971 1.00 94.00 207 GLN A N 1
ATOM 1659 C CA . GLN A 1 207 ? -3.962 -15.499 6.737 1.00 94.00 207 GLN A CA 1
ATOM 1660 C C . GLN A 1 207 ? -5.100 -14.638 6.153 1.00 94.00 207 GLN A C 1
ATOM 1662 O O . GLN A 1 207 ? -5.944 -15.142 5.419 1.00 94.00 207 GLN A O 1
ATOM 1667 N N . ASN A 1 208 ? -5.109 -13.331 6.434 1.00 96.31 208 ASN A N 1
ATOM 1668 C CA . ASN A 1 208 ? -6.096 -12.383 5.908 1.00 96.31 208 ASN A CA 1
ATOM 1669 C C . ASN A 1 208 ? -5.622 -11.751 4.588 1.00 96.31 208 ASN A C 1
ATOM 1671 O O . ASN A 1 208 ? -5.654 -10.526 4.434 1.00 96.31 208 ASN A O 1
ATOM 1675 N N . SER A 1 209 ? -5.136 -12.573 3.659 1.00 96.56 209 SER A N 1
ATOM 1676 C CA . SER A 1 209 ? -4.704 -12.130 2.330 1.00 96.56 209 SER A CA 1
ATOM 1677 C C . SER A 1 209 ? -5.698 -12.567 1.268 1.00 96.56 209 SER A C 1
ATOM 1679 O O . SER A 1 209 ? -6.064 -13.738 1.204 1.00 96.56 209 SER A O 1
ATOM 1681 N N . LEU A 1 210 ? -6.094 -11.637 0.406 1.00 96.38 210 LEU A N 1
ATOM 1682 C CA . LEU A 1 210 ? -6.884 -11.922 -0.787 1.00 96.38 210 LEU A CA 1
ATOM 1683 C C . LEU A 1 210 ? -6.019 -11.711 -2.024 1.00 96.38 210 LEU A C 1
ATOM 1685 O O . LEU A 1 210 ? -5.349 -10.687 -2.149 1.00 96.38 210 LEU A O 1
ATOM 1689 N N . VAL A 1 211 ? -6.058 -12.674 -2.943 1.00 95.44 211 VAL A N 1
ATOM 1690 C CA . VAL A 1 211 ? -5.403 -12.566 -4.248 1.00 95.44 211 VAL A CA 1
ATOM 1691 C C . VAL A 1 211 ? -6.433 -12.110 -5.272 1.00 95.44 211 VAL A C 1
ATOM 1693 O O . VAL A 1 211 ? -7.458 -12.758 -5.467 1.00 95.44 211 VAL A O 1
ATOM 1696 N N . LEU A 1 212 ? -6.155 -10.987 -5.925 1.00 95.31 212 LEU A N 1
ATOM 1697 C CA . LEU A 1 212 ? -6.978 -10.399 -6.972 1.00 95.31 212 LEU A CA 1
ATOM 1698 C C . LEU A 1 212 ? -6.200 -10.458 -8.284 1.00 95.31 212 LEU A C 1
ATOM 1700 O O . LEU A 1 212 ? -5.068 -9.986 -8.351 1.00 95.31 212 LEU A O 1
ATOM 1704 N N . SER A 1 213 ? -6.801 -11.017 -9.331 1.00 94.38 213 SER A N 1
ATOM 1705 C CA . SER A 1 213 ? -6.189 -11.025 -10.662 1.00 94.38 213 SER A CA 1
ATOM 1706 C C . SER A 1 213 ? -6.537 -9.737 -11.401 1.00 94.38 213 SER A C 1
ATOM 1708 O O . SER A 1 213 ? -7.709 -9.436 -11.616 1.00 94.38 213 SER A O 1
ATOM 1710 N N . SER A 1 214 ? -5.523 -8.971 -11.795 1.00 90.06 214 SER A N 1
ATOM 1711 C CA . SER A 1 214 ? -5.667 -7.781 -12.630 1.00 90.06 214 SER A CA 1
ATOM 1712 C C . SER A 1 214 ? -5.492 -8.160 -14.097 1.00 90.06 214 SER A C 1
ATOM 1714 O O . SER A 1 214 ? -4.433 -7.961 -14.693 1.00 90.06 214 SER A O 1
ATOM 1716 N N . THR A 1 215 ? -6.534 -8.728 -14.689 1.00 82.44 215 THR A N 1
ATOM 1717 C CA . THR A 1 215 ? -6.548 -9.029 -16.121 1.00 82.44 215 THR A CA 1
ATOM 1718 C C . THR A 1 215 ? -6.833 -7.770 -16.934 1.00 82.44 215 THR A C 1
ATOM 1720 O O . THR A 1 215 ? -7.520 -6.853 -16.481 1.00 82.44 215 THR A O 1
ATOM 1723 N N . ASP A 1 216 ? -6.293 -7.711 -18.150 1.00 64.94 216 ASP A N 1
ATOM 1724 C CA . ASP A 1 216 ? -6.826 -6.804 -19.159 1.00 64.94 216 ASP A CA 1
ATOM 1725 C C . ASP A 1 216 ? -8.239 -7.308 -19.463 1.00 64.94 216 ASP A C 1
ATOM 1727 O O . ASP A 1 216 ? -8.421 -8.472 -19.823 1.00 64.94 216 ASP A O 1
ATOM 1731 N N . CYS A 1 217 ? -9.253 -6.487 -19.190 1.00 46.53 217 CYS A N 1
ATOM 1732 C CA . CYS A 1 217 ? -10.643 -6.863 -19.403 1.00 46.53 217 CYS A CA 1
ATOM 1733 C C . CYS A 1 217 ? -10.823 -7.171 -20.898 1.00 46.53 217 CYS A C 1
ATOM 1735 O O . CYS A 1 217 ? -10.938 -6.266 -21.718 1.00 46.53 217 CYS A O 1
ATOM 1737 N N . THR A 1 218 ? -10.793 -8.449 -21.269 1.00 39.31 218 THR A N 1
ATOM 1738 C CA . THR A 1 218 ? -11.255 -8.913 -22.573 1.00 39.31 218 THR A CA 1
ATOM 1739 C C . THR A 1 218 ? -12.766 -8.996 -22.468 1.00 39.31 218 THR A C 1
ATOM 1741 O O . THR A 1 218 ? -13.343 -10.061 -22.276 1.00 39.31 218 THR A O 1
ATOM 1744 N N . THR A 1 219 ? -13.437 -7.851 -22.570 1.00 38.03 219 THR A N 1
ATOM 1745 C CA . THR A 1 219 ? -14.828 -7.839 -23.019 1.00 38.03 219 THR A CA 1
ATOM 1746 C C . THR A 1 219 ? -14.833 -8.282 -24.482 1.00 38.03 219 THR A C 1
ATOM 1748 O O . THR A 1 219 ? -14.900 -7.477 -25.403 1.00 38.03 219 THR A O 1
ATOM 1751 N N . GLN A 1 220 ? -14.717 -9.592 -24.710 1.00 34.59 220 GLN A N 1
ATOM 1752 C CA . GLN A 1 220 ? -15.334 -10.202 -25.878 1.00 34.59 220 GLN A CA 1
ATOM 1753 C C . GLN A 1 220 ? -16.832 -10.248 -25.584 1.00 34.59 220 GLN A C 1
ATOM 1755 O O . GLN A 1 220 ? -17.351 -11.227 -25.051 1.00 34.59 220 GLN A O 1
ATOM 1760 N N . GLU A 1 221 ? -17.517 -9.145 -25.883 1.00 38.72 221 GLU A N 1
ATOM 1761 C CA . GLU A 1 221 ? -18.937 -9.222 -26.202 1.00 38.72 221 GLU A CA 1
ATOM 1762 C C . GLU A 1 221 ? -19.061 -10.185 -27.385 1.00 38.72 221 GLU A C 1
ATOM 1764 O O . GLU A 1 221 ? -18.530 -9.949 -28.472 1.00 38.72 221 GLU A O 1
ATOM 1769 N N . SER A 1 222 ? -19.676 -11.333 -27.127 1.00 34.88 222 SER A N 1
ATOM 1770 C CA . SER A 1 222 ? -20.102 -12.255 -28.169 1.00 34.88 222 SER A CA 1
ATOM 1771 C C . SER A 1 222 ? -21.198 -11.548 -28.963 1.00 34.88 222 SER A C 1
ATOM 1773 O O . SER A 1 222 ? -22.238 -11.210 -28.397 1.00 34.88 222 SER A O 1
ATOM 1775 N N . MET A 1 223 ? -20.930 -11.291 -30.247 1.00 34.53 223 MET A N 1
ATOM 1776 C CA . MET A 1 223 ? -21.977 -11.064 -31.248 1.00 34.53 223 MET A CA 1
ATOM 1777 C C . MET A 1 223 ? -22.823 -12.322 -31.430 1.00 34.53 223 MET A C 1
ATOM 1779 O O . MET A 1 223 ? -22.255 -13.433 -31.302 1.00 34.53 223 MET A O 1
#

Solvent-accessible surface area (backbone atoms only — not comparable to full-atom values): 13154 Å² total; per-residue (Å²): 136,83,80,76,76,72,84,71,81,76,82,49,41,30,45,33,40,33,25,35,59,74,58,29,47,56,70,59,50,52,53,52,51,47,59,54,34,57,78,72,64,35,46,64,46,77,48,44,47,76,75,31,42,62,92,85,51,87,53,58,67,64,49,51,55,48,52,53,50,54,48,49,56,45,61,73,34,53,75,78,60,46,70,44,88,69,59,73,66,58,102,71,81,56,68,44,55,55,39,47,53,49,52,56,51,54,54,50,51,56,50,52,63,56,62,74,71,50,80,80,69,76,75,63,96,61,94,74,77,60,39,34,41,38,37,39,39,51,43,56,42,45,59,68,61,49,48,57,52,51,51,50,26,58,76,70,73,40,41,67,38,36,41,36,30,45,46,57,67,68,59,19,50,59,48,28,71,74,41,97,77,55,73,62,65,67,57,56,54,54,47,61,77,62,47,45,73,89,44,55,87,85,34,71,91,42,60,50,54,45,82,42,78,50,69,81,84,77,79,73,74,79,126

Foldseek 3Di:
DDDDDDPDPDAAEEEEEEAEFAQLCLVVVLVVVCVVVLVVQAAEQEDELPQLDDPPPPCSVVLLVVLLVLVLLCLVPPVVRCQPPPNLPDPDDDSSSVSSVVSSNVSVVVSVVSVVPDPVVVPDPDPDRHHYYYYYRDNCQDPVSLVSVLVSCVVSVHHYAYEYRDEDLVSSQVSLVVDPDRDDSVVRVVSVVRGDPQDCVVDVSHVRYDYHYRDPPPPPPDD

Organism: Atractosteus spatula (NCBI:txid7917)

InterPro domains:
  IPR027417 P-loop containing nucleoside triphosphate hydrolase [G3DSA:3.40.50.300] (11-223)
  IPR027417 P-loop containing nucleoside triphosphate hydrolase [SSF52540] (17-205)
  IPR052648 L-seryl-tRNA(Sec) kinase [PTHR20873] (10-222)